Protein AF-A0A942S441-F1 (afdb_monomer)

Foldseek 3Di:
DVVQPLQVVLVVCVVVLVLVSSLVSLVVSLVVQPALASNLVSLLSNLVSCVSVVVPLSNLVSLVVLLPPPSHQLLSNLVSLVVLLVLCVDPSNVVCLCVNCVDPPNVVLDDPPDNLSSSLSSLVSSVVSPLALVSLLSNLQSLLVVLLCCVVPNDDDPVSNVVSVVSNVVSVVSNVVNLVVQCVDPVNVVCNLVSLLSVLLSLLSCVSVVNHPPVRSLVSLVVSLVSLCVVDQQRSQSSLLSSLLSLLVDPVHALVVNCVSCVCCQPPPSNVVHPNLVVLLVCLVPPVVCLVSQLSSCVRHVSSVVSSVVSPHDPVSNDD

Mean predicted aligned error: 4.26 Å

Nearest PDB structures (foldseek):
  2pl2-assembly1_B  TM=5.104E-01  e=9.887E-02  Thermus thermophilus HB27
  3sf4-assembly3_C  TM=3.801E-01  e=2.109E-02  Homo sapiens
  2yhc-assembly1_A  TM=3.063E-01  e=3.214E-01  Escherichia coli BL21(DE3)
  7w3i-assembly1_X  TM=3.422E-01  e=1.230E+00  Homo sapiens
  6xns-assembly2_D  TM=2.200E-01  e=8.882E-01  synthetic construct

pLDDT: mean 93.77, std 5.56, range [50.31, 98.5]

Structure (mmCIF, N/CA/C/O backbone):
data_AF-A0A942S441-F1
#
_entry.id   AF-A0A942S441-F1
#
loop_
_atom_site.group_PDB
_atom_site.id
_atom_site.type_symbol
_atom_site.label_atom_id
_atom_site.label_alt_id
_atom_site.label_comp_id
_atom_site.label_asym_id
_atom_site.label_entity_id
_atom_site.label_seq_id
_atom_site.pdbx_PDB_ins_code
_atom_site.Cartn_x
_atom_site.Cartn_y
_atom_site.Cartn_z
_atom_site.occupancy
_atom_site.B_iso_or_equiv
_atom_site.auth_seq_id
_atom_site.auth_comp_id
_atom_site.auth_asym_id
_atom_site.auth_atom_id
_atom_site.pdbx_PDB_model_num
ATOM 1 N N . MET A 1 1 ? 7.320 -13.818 -24.746 1.00 55.66 1 MET A N 1
ATOM 2 C CA . MET A 1 1 ? 8.694 -13.558 -24.256 1.00 55.66 1 MET A CA 1
ATOM 3 C C . MET A 1 1 ? 9.612 -14.789 -24.283 1.00 55.66 1 MET A C 1
ATOM 5 O O . MET A 1 1 ? 10.809 -14.591 -24.154 1.00 55.66 1 MET A O 1
ATOM 9 N N . ASN A 1 2 ? 9.119 -16.015 -24.535 1.00 50.31 2 ASN A N 1
ATOM 10 C CA . ASN A 1 2 ? 9.911 -17.266 -24.503 1.00 50.31 2 ASN A CA 1
ATOM 11 C C . ASN A 1 2 ? 11.062 -17.393 -25.531 1.00 50.31 2 ASN A C 1
ATOM 13 O O . ASN A 1 2 ? 11.703 -18.434 -25.572 1.00 50.31 2 ASN A O 1
ATOM 17 N N . GLU A 1 3 ? 11.338 -16.371 -26.346 1.00 70.25 3 GLU A N 1
ATOM 18 C CA . GLU A 1 3 ? 12.437 -16.380 -27.329 1.00 70.25 3 GLU A CA 1
ATOM 19 C C . GLU A 1 3 ? 13.610 -15.457 -26.955 1.00 70.25 3 GLU A C 1
ATOM 21 O O . GLU A 1 3 ? 14.612 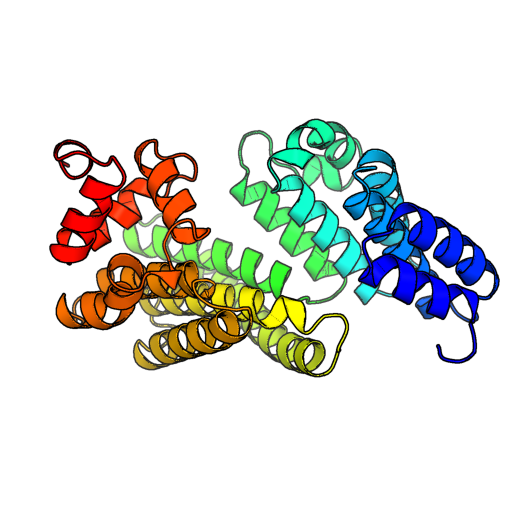-15.445 -27.660 1.00 70.25 3 GLU A O 1
ATOM 26 N N . ASN A 1 4 ? 13.517 -14.683 -25.866 1.00 87.06 4 ASN A N 1
ATOM 27 C CA . ASN A 1 4 ? 14.617 -13.833 -25.401 1.00 87.06 4 ASN A CA 1
ATOM 28 C C . ASN A 1 4 ? 15.340 -14.519 -24.230 1.00 87.06 4 ASN A C 1
ATOM 30 O O . ASN A 1 4 ? 14.898 -14.438 -23.081 1.00 87.06 4 ASN A O 1
ATOM 34 N N . THR A 1 5 ? 16.437 -15.218 -24.531 1.00 92.62 5 THR A N 1
ATOM 35 C CA . THR A 1 5 ? 17.227 -15.967 -23.537 1.00 92.62 5 THR A CA 1
ATOM 36 C C . THR A 1 5 ? 17.774 -15.057 -22.437 1.00 92.62 5 THR A C 1
ATOM 38 O O . THR A 1 5 ? 17.698 -15.416 -21.264 1.00 92.62 5 THR A O 1
ATOM 41 N N . ALA A 1 6 ? 18.241 -13.852 -22.783 1.00 95.75 6 ALA A N 1
ATOM 42 C CA . ALA A 1 6 ? 18.745 -12.888 -21.806 1.00 95.75 6 ALA A CA 1
ATOM 43 C C . ALA A 1 6 ? 17.648 -12.446 -20.823 1.00 95.75 6 ALA A C 1
ATOM 45 O O . ALA A 1 6 ? 17.898 -12.342 -19.624 1.00 95.75 6 ALA A O 1
ATOM 46 N N . TYR A 1 7 ? 16.411 -12.264 -21.294 1.00 94.88 7 TYR A N 1
ATOM 47 C CA . TYR A 1 7 ? 15.276 -11.950 -20.426 1.00 94.88 7 TYR A CA 1
ATOM 48 C C . TYR A 1 7 ? 14.972 -13.093 -19.450 1.00 94.88 7 TYR A C 1
ATOM 50 O O . TYR A 1 7 ? 14.742 -12.850 -18.267 1.00 94.88 7 TYR A O 1
ATOM 58 N N . ALA A 1 8 ? 14.993 -14.343 -19.921 1.00 93.38 8 ALA A N 1
ATOM 59 C CA . ALA A 1 8 ? 14.763 -15.505 -19.064 1.00 93.38 8 ALA A CA 1
ATOM 60 C C . ALA A 1 8 ? 15.852 -15.650 -17.983 1.00 93.38 8 ALA A C 1
ATOM 62 O O . ALA A 1 8 ? 15.539 -15.881 -16.814 1.00 93.38 8 ALA A O 1
ATOM 63 N N . GLU A 1 9 ? 17.123 -15.451 -18.350 1.00 96.06 9 GLU A N 1
ATOM 64 C CA . GLU A 1 9 ? 18.236 -15.398 -17.394 1.00 96.06 9 GLU A CA 1
ATOM 65 C C . GLU A 1 9 ? 18.060 -14.254 -16.387 1.00 96.06 9 GLU A C 1
ATOM 67 O O . GLU A 1 9 ? 18.254 -14.452 -15.186 1.00 96.06 9 GLU A O 1
ATOM 72 N N . ALA A 1 10 ? 17.634 -13.075 -16.850 1.00 96.62 10 ALA A N 1
ATOM 73 C CA . ALA A 1 10 ? 17.375 -11.926 -15.991 1.00 96.62 10 ALA A CA 1
ATOM 74 C C . ALA A 1 10 ? 16.284 -12.212 -14.947 1.00 96.62 10 ALA A C 1
ATOM 76 O O . ALA A 1 10 ? 16.492 -11.922 -13.770 1.00 96.62 10 ALA A O 1
ATOM 77 N N . GLU A 1 11 ? 15.160 -12.828 -15.337 1.00 94.56 11 GLU A N 1
ATOM 78 C CA . GLU A 1 11 ? 14.100 -13.225 -14.396 1.00 94.56 11 GLU A CA 1
ATOM 79 C C . GLU A 1 11 ? 14.615 -14.241 -13.359 1.00 94.56 11 GLU A C 1
ATOM 81 O O . GLU A 1 11 ? 14.273 -14.138 -12.180 1.00 94.56 11 GLU A O 1
ATOM 86 N N . SER A 1 12 ? 15.489 -15.174 -13.757 1.00 94.81 12 SER A N 1
ATOM 87 C CA . SER A 1 12 ? 16.123 -16.130 -12.835 1.00 94.81 12 SER A CA 1
ATOM 88 C C . SER A 1 12 ? 17.050 -15.436 -11.824 1.00 94.81 12 SER A C 1
ATOM 90 O O . SER A 1 12 ? 16.980 -15.693 -10.615 1.00 94.81 12 SER A O 1
ATOM 92 N N . PHE A 1 13 ? 17.895 -14.505 -12.281 1.00 97.31 13 PHE A N 1
ATOM 93 C CA . PHE A 1 13 ? 18.729 -13.700 -11.383 1.00 97.31 13 PHE A CA 1
ATOM 94 C C . PHE A 1 13 ? 17.884 -12.824 -10.457 1.00 97.31 13 PHE A C 1
ATOM 96 O O . PHE A 1 13 ? 18.166 -12.727 -9.263 1.00 97.31 13 PHE A O 1
ATOM 103 N N . PHE A 1 14 ? 16.808 -12.232 -10.973 1.00 95.31 14 PHE A N 1
ATOM 104 C CA . PHE A 1 14 ? 15.907 -11.404 -10.181 1.00 95.31 14 PHE A CA 1
ATOM 105 C C . PHE A 1 14 ? 15.216 -12.223 -9.082 1.00 95.31 14 PHE A C 1
ATOM 107 O O . PHE A 1 14 ? 15.202 -11.810 -7.923 1.00 95.31 14 PHE A O 1
ATOM 114 N N . ALA A 1 15 ? 14.696 -13.407 -9.419 1.00 92.62 15 ALA A N 1
ATOM 115 C CA . ALA A 1 15 ? 14.030 -14.303 -8.474 1.00 92.62 15 ALA A CA 1
ATOM 116 C C . ALA A 1 15 ? 14.966 -14.821 -7.367 1.00 92.62 15 ALA A C 1
ATOM 118 O O . ALA A 1 15 ? 14.524 -15.043 -6.242 1.00 92.62 15 ALA A O 1
ATOM 119 N N . SER A 1 16 ? 16.260 -14.973 -7.663 1.00 95.31 16 SER A N 1
ATOM 120 C CA . SER A 1 16 ? 17.293 -15.390 -6.702 1.00 95.31 16 SER A CA 1
ATOM 121 C C . SER A 1 16 ? 17.931 -14.230 -5.920 1.00 95.31 16 SER A C 1
ATOM 123 O O . SER A 1 16 ? 18.880 -14.444 -5.166 1.00 95.31 16 SER A O 1
ATOM 125 N N . GLY A 1 17 ? 17.426 -13.001 -6.080 1.00 95.50 17 GLY A N 1
ATOM 126 C CA . GLY A 1 17 ? 17.917 -11.815 -5.372 1.00 95.50 17 GLY A CA 1
ATOM 127 C C . GLY A 1 17 ? 19.225 -11.235 -5.923 1.00 95.50 17 GLY A C 1
ATOM 128 O O . GLY A 1 17 ? 19.793 -10.315 -5.337 1.00 95.50 17 GLY A O 1
ATOM 129 N N . GLN A 1 18 ? 19.709 -11.731 -7.062 1.00 97.88 18 GLN A N 1
ATOM 130 C CA . GLN A 1 18 ? 20.939 -11.286 -7.721 1.00 97.88 18 GLN A CA 1
ATOM 131 C C . GLN A 1 18 ? 20.648 -10.078 -8.626 1.00 97.88 18 GLN A C 1
ATOM 133 O O . GLN A 1 18 ? 20.881 -10.091 -9.835 1.00 97.88 18 GLN A O 1
ATOM 138 N N . TYR A 1 19 ? 20.111 -9.003 -8.037 1.00 97.62 19 TYR A N 1
ATOM 139 C CA . TYR A 1 19 ? 19.530 -7.872 -8.774 1.00 97.62 19 TYR A CA 1
ATOM 140 C C . TYR A 1 19 ? 20.520 -7.145 -9.696 1.00 97.62 19 TYR A C 1
ATOM 142 O O . TYR A 1 19 ? 20.140 -6.699 -10.776 1.00 97.62 19 TYR A O 1
ATOM 150 N N . GLY A 1 20 ? 21.800 -7.062 -9.318 1.00 96.94 20 GLY A N 1
ATOM 151 C CA . GLY A 1 20 ? 22.837 -6.479 -10.177 1.00 96.94 20 GLY A CA 1
ATOM 152 C C . GLY A 1 20 ? 23.056 -7.275 -11.469 1.00 96.94 20 GLY A C 1
ATOM 153 O O . GLY A 1 20 ? 23.150 -6.690 -12.545 1.00 96.94 20 GLY A O 1
ATOM 154 N N . GLN A 1 21 ? 23.067 -8.609 -11.384 1.00 97.94 21 GLN A N 1
ATOM 155 C CA . GLN A 1 21 ? 23.185 -9.483 -12.556 1.00 97.94 21 GLN A CA 1
ATOM 156 C C . GLN A 1 21 ? 21.901 -9.484 -13.387 1.00 97.94 21 GLN A C 1
ATOM 158 O O . GLN A 1 21 ? 21.970 -9.406 -14.612 1.00 97.94 21 GLN A O 1
ATOM 163 N N . ALA A 1 22 ? 20.736 -9.467 -12.731 1.00 98.06 22 ALA A N 1
ATOM 164 C CA . ALA A 1 22 ? 19.453 -9.305 -13.407 1.00 98.06 22 ALA A CA 1
ATOM 165 C C . ALA A 1 22 ? 19.425 -8.020 -14.249 1.00 98.06 22 ALA A C 1
ATOM 167 O O . ALA A 1 22 ? 19.078 -8.062 -15.425 1.00 98.06 22 ALA A O 1
ATOM 168 N N . LYS A 1 23 ? 19.878 -6.889 -13.686 1.00 98.06 23 LYS A N 1
ATOM 169 C CA . LYS A 1 23 ? 19.979 -5.599 -14.389 1.00 98.06 23 LYS A CA 1
ATOM 170 C C . LYS A 1 23 ? 20.821 -5.700 -15.665 1.00 98.06 23 LYS A C 1
ATOM 172 O O . LYS A 1 23 ? 20.389 -5.210 -16.705 1.00 98.06 23 LYS A O 1
ATOM 177 N N . ILE A 1 24 ? 21.994 -6.336 -15.590 1.00 97.81 24 ILE A N 1
ATOM 178 C CA . ILE A 1 24 ? 22.880 -6.552 -16.749 1.00 97.81 24 ILE A CA 1
ATOM 179 C C . ILE A 1 24 ? 22.151 -7.362 -17.826 1.00 97.81 24 ILE A C 1
ATOM 181 O O . ILE A 1 24 ? 22.115 -6.956 -18.984 1.00 97.81 24 ILE A O 1
ATOM 185 N N . LYS A 1 25 ? 21.489 -8.454 -17.438 1.00 98.12 25 LYS A N 1
ATOM 186 C CA . LYS A 1 25 ? 20.763 -9.313 -18.377 1.00 98.12 25 LYS A CA 1
ATOM 187 C C . LYS A 1 25 ? 19.520 -8.667 -18.978 1.00 98.12 25 LYS A C 1
ATOM 189 O O . LYS A 1 25 ? 19.249 -8.871 -20.156 1.00 98.12 25 LYS A O 1
ATOM 194 N N . TYR A 1 26 ? 18.807 -7.818 -18.240 1.00 98.00 26 TYR A N 1
ATOM 195 C CA . TYR A 1 26 ? 17.735 -7.019 -18.834 1.00 98.00 26 TYR A CA 1
ATOM 196 C C . TYR A 1 26 ? 18.266 -5.973 -19.825 1.00 98.00 26 TYR A C 1
ATOM 198 O O . TYR A 1 26 ? 17.598 -5.712 -20.820 1.00 98.00 26 TYR A O 1
ATOM 206 N N . LEU A 1 27 ? 19.448 -5.386 -19.596 1.00 97.56 27 LEU A N 1
ATOM 207 C CA . LEU A 1 27 ? 20.077 -4.479 -20.567 1.00 97.56 27 LEU A CA 1
ATOM 208 C C . LEU A 1 27 ? 20.454 -5.211 -21.863 1.00 97.56 27 LEU A C 1
ATOM 210 O O . LEU A 1 27 ? 20.227 -4.666 -22.938 1.00 97.56 27 LEU A O 1
ATOM 214 N N . GLU A 1 28 ? 20.968 -6.442 -21.770 1.00 97.38 28 GLU A N 1
ATOM 215 C CA . GLU A 1 28 ? 21.178 -7.315 -22.938 1.00 97.38 28 GLU A CA 1
ATOM 216 C C . GLU A 1 28 ? 19.843 -7.607 -23.642 1.00 97.38 28 GLU A C 1
ATOM 218 O O . GLU A 1 28 ? 19.710 -7.384 -24.842 1.00 97.38 28 GLU A O 1
ATOM 223 N N . ALA A 1 29 ? 18.821 -8.014 -22.882 1.00 97.12 29 ALA A N 1
ATOM 224 C CA . ALA A 1 29 ? 17.499 -8.333 -23.412 1.00 97.12 29 ALA A CA 1
ATOM 225 C C . ALA A 1 29 ? 16.818 -7.150 -24.117 1.00 97.12 29 ALA A C 1
ATOM 227 O O . ALA A 1 29 ? 16.025 -7.369 -25.033 1.00 97.12 29 ALA A O 1
ATOM 228 N N . LEU A 1 30 ? 17.103 -5.914 -23.690 1.00 96.31 30 LEU A N 1
ATOM 229 C CA . LEU A 1 30 ? 16.536 -4.693 -24.263 1.00 96.31 30 LEU A CA 1
ATOM 230 C C . LEU A 1 30 ? 16.934 -4.506 -25.733 1.00 96.31 30 LEU A C 1
ATOM 232 O O . LEU A 1 30 ? 16.143 -3.969 -26.503 1.00 96.31 30 LEU A O 1
ATOM 236 N N . LEU A 1 31 ? 18.122 -4.976 -26.128 1.00 95.12 31 LEU A N 1
ATOM 237 C CA . LEU A 1 31 ? 18.608 -4.894 -27.511 1.00 95.12 31 LEU A CA 1
ATOM 238 C C . LEU A 1 31 ? 17.758 -5.728 -28.480 1.00 95.12 31 LEU A C 1
ATOM 240 O O . LEU A 1 31 ? 17.659 -5.389 -29.656 1.00 95.12 31 LEU A O 1
ATOM 244 N N . ASP A 1 32 ? 17.107 -6.769 -27.963 1.00 94.00 32 ASP A N 1
ATOM 245 C CA . ASP A 1 32 ? 16.248 -7.685 -28.716 1.00 94.00 32 ASP A CA 1
ATOM 246 C C . ASP A 1 32 ? 14.749 -7.380 -28.526 1.00 94.00 32 ASP A C 1
ATOM 248 O O . ASP A 1 32 ? 13.889 -8.219 -28.825 1.00 94.00 32 ASP A O 1
ATOM 252 N N . ALA A 1 33 ? 14.403 -6.205 -27.984 1.00 93.12 33 ALA A N 1
ATOM 253 C CA . ALA A 1 33 ? 13.014 -5.786 -27.844 1.00 93.12 33 ALA A CA 1
ATOM 254 C C . ALA A 1 33 ? 12.368 -5.603 -29.228 1.00 93.12 33 ALA A C 1
ATOM 256 O O . ALA A 1 33 ? 12.867 -4.872 -30.081 1.00 93.12 33 ALA A O 1
ATOM 257 N N . ARG A 1 34 ? 11.237 -6.276 -29.458 1.00 90.88 34 ARG A N 1
ATOM 258 C CA . ARG A 1 34 ? 10.578 -6.335 -30.774 1.00 90.88 34 ARG A CA 1
ATOM 259 C C . ARG A 1 34 ? 9.536 -5.249 -30.984 1.00 90.88 34 ARG A C 1
ATOM 261 O O . ARG A 1 34 ? 9.162 -4.965 -32.119 1.00 90.88 34 ARG A O 1
ATOM 268 N N . ASP A 1 35 ? 9.044 -4.676 -29.895 1.00 89.88 35 ASP A N 1
ATOM 269 C CA . ASP A 1 35 ? 8.009 -3.657 -29.918 1.00 89.88 35 ASP A CA 1
ATOM 270 C C . ASP A 1 35 ? 8.121 -2.718 -28.699 1.00 89.88 35 ASP A C 1
ATOM 272 O O . ASP A 1 35 ? 8.750 -3.072 -27.694 1.00 89.88 35 ASP A O 1
ATOM 276 N N . PRO A 1 36 ? 7.491 -1.527 -28.754 1.00 88.88 36 PRO A N 1
ATOM 277 C CA . PRO A 1 36 ? 7.555 -0.552 -27.665 1.00 88.88 36 PRO A CA 1
ATOM 278 C C . PRO A 1 36 ? 6.976 -1.042 -26.330 1.00 88.88 36 PRO A C 1
ATOM 280 O O . PRO A 1 36 ? 7.345 -0.520 -25.274 1.00 88.88 36 PRO A O 1
ATOM 283 N N . ILE A 1 37 ? 6.057 -2.017 -26.337 1.00 90.50 37 ILE A N 1
ATOM 284 C CA . ILE A 1 37 ? 5.490 -2.587 -25.108 1.00 90.50 37 ILE A CA 1
ATOM 285 C C . ILE A 1 37 ? 6.549 -3.446 -24.425 1.00 90.50 37 ILE A C 1
ATOM 287 O O . ILE A 1 37 ? 6.818 -3.241 -23.240 1.00 90.50 37 ILE A O 1
ATOM 291 N N . GLN A 1 38 ? 7.179 -4.355 -25.171 1.00 91.25 38 GLN A N 1
ATOM 292 C CA . GLN A 1 38 ? 8.267 -5.188 -24.670 1.00 91.25 38 GLN A CA 1
ATOM 293 C C . GLN A 1 38 ? 9.443 -4.329 -24.193 1.00 91.25 38 GLN A C 1
ATOM 295 O O . GLN A 1 38 ? 9.943 -4.544 -23.091 1.00 91.25 38 GLN A O 1
ATOM 300 N N . GLU A 1 39 ? 9.839 -3.324 -24.976 1.00 93.56 39 GLU A N 1
ATOM 301 C CA . GLU A 1 39 ? 10.890 -2.370 -24.607 1.00 93.56 39 GLU A CA 1
ATOM 302 C C . GLU A 1 39 ? 10.571 -1.699 -23.261 1.00 93.56 39 GLU A C 1
ATOM 304 O O . GLU A 1 39 ? 11.369 -1.765 -22.328 1.00 93.56 39 GLU A O 1
ATOM 309 N N . SER A 1 40 ? 9.356 -1.157 -23.108 1.00 93.69 40 SER A N 1
ATOM 310 C CA . SER A 1 40 ? 8.914 -0.512 -21.862 1.00 93.69 40 SER A CA 1
ATOM 311 C C . SER A 1 40 ? 8.936 -1.470 -20.666 1.00 93.69 40 SER A C 1
ATOM 313 O O . SER A 1 40 ? 9.309 -1.090 -19.558 1.00 93.69 40 SER A O 1
ATOM 315 N N . GLN A 1 41 ? 8.497 -2.716 -20.858 1.00 93.25 41 GLN A N 1
ATOM 316 C CA . GLN A 1 41 ? 8.489 -3.729 -19.801 1.00 93.25 41 GLN A CA 1
ATOM 317 C C . GLN A 1 41 ? 9.910 -4.089 -19.352 1.00 93.25 41 GLN A C 1
ATOM 319 O O . GLN A 1 41 ? 10.155 -4.216 -18.151 1.00 93.25 41 GLN A O 1
ATOM 324 N N . ILE A 1 42 ? 10.850 -4.213 -20.294 1.00 95.94 42 ILE A N 1
ATOM 325 C CA . ILE A 1 42 ? 12.261 -4.468 -19.988 1.00 95.94 42 ILE A CA 1
ATOM 326 C C . ILE A 1 42 ? 12.882 -3.248 -19.293 1.00 95.94 42 ILE A C 1
ATOM 328 O O . ILE A 1 42 ? 13.513 -3.411 -18.251 1.00 95.94 42 ILE A O 1
ATOM 332 N N . GLU A 1 43 ? 12.639 -2.025 -19.779 1.00 97.44 43 GLU A N 1
ATOM 333 C CA . GLU A 1 43 ? 13.080 -0.783 -19.122 1.00 97.44 43 GLU A CA 1
ATOM 334 C C . GLU A 1 43 ? 12.611 -0.715 -17.659 1.00 97.44 43 GLU A C 1
ATOM 336 O O . GLU A 1 43 ? 13.398 -0.405 -16.759 1.00 97.44 43 GLU A O 1
ATOM 341 N N . PHE A 1 44 ? 11.349 -1.070 -17.396 1.00 97.06 44 PHE A N 1
ATOM 342 C CA . PHE A 1 44 ? 10.810 -1.139 -16.037 1.00 97.06 44 PHE A CA 1
ATOM 343 C C . PHE A 1 44 ? 11.520 -2.186 -15.174 1.00 97.06 44 PHE A C 1
ATOM 345 O O . PHE A 1 44 ? 11.844 -1.910 -14.021 1.00 97.06 44 PHE A O 1
ATOM 352 N N . LYS A 1 45 ? 11.817 -3.370 -15.718 1.00 96.88 45 LYS A N 1
ATOM 353 C CA . LYS A 1 45 ? 12.567 -4.417 -15.004 1.00 96.88 45 LYS A CA 1
ATOM 354 C C . LYS A 1 45 ? 14.014 -4.011 -14.700 1.00 96.88 45 LYS A C 1
ATOM 356 O O . LYS A 1 45 ? 14.535 -4.382 -13.645 1.00 96.88 45 LYS A O 1
ATOM 361 N N . ILE A 1 46 ? 14.640 -3.194 -15.552 1.00 98.31 46 ILE A N 1
ATOM 362 C CA . ILE A 1 46 ? 15.951 -2.585 -15.275 1.00 98.31 46 ILE A CA 1
ATOM 363 C C . ILE A 1 46 ? 15.839 -1.603 -14.100 1.00 98.31 46 ILE A C 1
ATOM 365 O O . ILE A 1 46 ? 16.641 -1.680 -13.168 1.00 98.31 46 ILE A O 1
ATOM 369 N N . ALA A 1 47 ? 14.835 -0.718 -14.113 1.00 98.12 47 ALA A N 1
ATOM 370 C CA . ALA A 1 47 ? 14.595 0.238 -13.027 1.00 98.12 47 ALA A CA 1
ATOM 371 C C . ALA A 1 47 ? 14.324 -0.469 -11.688 1.00 98.12 47 ALA A C 1
ATOM 373 O O . ALA A 1 47 ? 14.927 -0.133 -10.670 1.00 98.12 47 ALA A O 1
ATOM 374 N N . LEU A 1 48 ? 13.493 -1.513 -11.710 1.00 96.69 48 LEU A N 1
ATOM 375 C CA . LEU A 1 48 ? 13.181 -2.324 -10.537 1.00 96.69 48 LEU A CA 1
ATOM 376 C C . LEU A 1 48 ? 14.407 -3.083 -10.014 1.00 96.69 48 LEU A C 1
ATOM 378 O O . LEU A 1 48 ? 14.612 -3.161 -8.806 1.00 96.69 48 LEU A O 1
ATOM 382 N N . SER A 1 49 ? 15.248 -3.623 -10.899 1.00 97.88 49 SER A N 1
ATOM 383 C CA . SER A 1 49 ? 16.516 -4.250 -10.498 1.00 97.88 49 SER A CA 1
ATOM 384 C C . SER A 1 49 ? 17.458 -3.246 -9.825 1.00 97.88 49 SER A C 1
ATOM 386 O O . SER A 1 49 ? 18.074 -3.572 -8.810 1.00 97.88 49 SER A O 1
ATOM 388 N N . ALA A 1 50 ? 17.533 -2.011 -10.336 1.00 97.62 50 ALA A N 1
ATOM 389 C CA . ALA A 1 50 ? 18.308 -0.943 -9.706 1.00 97.62 50 ALA A CA 1
ATOM 390 C C . ALA A 1 50 ? 17.774 -0.626 -8.298 1.00 97.62 50 ALA A C 1
ATOM 392 O O . ALA A 1 50 ? 18.541 -0.673 -7.336 1.00 97.62 50 ALA A O 1
ATOM 393 N N . GLU A 1 51 ? 16.457 -0.445 -8.152 1.00 95.81 51 GLU A N 1
ATOM 394 C CA . GLU A 1 51 ? 15.798 -0.203 -6.860 1.00 95.81 51 GLU A CA 1
ATOM 395 C C . GLU A 1 51 ? 16.115 -1.315 -5.853 1.00 95.81 51 GLU A C 1
ATOM 397 O O . GLU A 1 51 ? 16.585 -1.045 -4.749 1.00 95.81 51 GLU A O 1
ATOM 402 N N . LYS A 1 52 ? 15.927 -2.583 -6.243 1.00 94.25 52 LYS A N 1
ATOM 403 C CA . LYS A 1 52 ? 16.150 -3.734 -5.356 1.00 94.25 52 LYS A CA 1
ATOM 404 C C . LYS A 1 52 ? 17.619 -3.971 -5.011 1.00 94.25 52 LYS A C 1
ATOM 406 O O . LYS A 1 52 ? 17.903 -4.530 -3.955 1.00 94.25 52 LYS A O 1
ATOM 411 N N . SER A 1 53 ? 18.548 -3.506 -5.844 1.00 94.75 53 SER A N 1
ATOM 412 C CA . SER A 1 53 ? 19.980 -3.483 -5.518 1.00 94.75 53 SER A CA 1
ATOM 413 C C . SER A 1 53 ? 20.397 -2.321 -4.601 1.00 94.75 53 SER A C 1
ATOM 415 O O . SER A 1 53 ? 21.551 -2.264 -4.183 1.00 94.75 53 SER A O 1
ATOM 417 N N . GLY A 1 54 ? 19.479 -1.403 -4.273 1.00 92.12 54 GLY A N 1
ATOM 418 C CA . GLY A 1 54 ? 19.748 -0.203 -3.475 1.00 92.12 54 GLY A CA 1
ATOM 419 C C . GLY A 1 54 ? 20.301 0.981 -4.277 1.00 92.12 54 GLY A C 1
ATOM 420 O O . GLY A 1 54 ? 20.585 2.033 -3.698 1.00 92.12 54 GLY A O 1
ATOM 421 N N . ASP A 1 55 ? 20.414 0.848 -5.601 1.00 95.25 55 ASP A N 1
ATOM 422 C CA . ASP A 1 55 ? 20.784 1.916 -6.535 1.00 95.25 55 ASP A CA 1
ATOM 423 C C . ASP A 1 55 ? 19.566 2.804 -6.849 1.00 95.25 55 ASP A C 1
ATOM 425 O O . ASP A 1 55 ? 19.040 2.863 -7.964 1.00 95.25 55 ASP A O 1
ATOM 429 N N . TYR A 1 56 ? 19.069 3.476 -5.808 1.00 95.19 56 TYR A N 1
ATOM 430 C CA . TYR A 1 56 ? 17.911 4.362 -5.905 1.00 95.19 56 TYR A CA 1
ATOM 431 C C . TYR A 1 56 ? 18.095 5.525 -6.896 1.00 95.19 56 TYR A C 1
ATOM 433 O O . TYR A 1 56 ? 17.122 5.840 -7.582 1.00 95.19 56 TYR A O 1
ATOM 441 N N . PRO A 1 57 ? 19.275 6.173 -7.028 1.00 96.00 57 PRO A N 1
ATOM 442 C CA . PRO A 1 57 ? 19.461 7.226 -8.027 1.00 96.00 57 PRO A CA 1
ATOM 443 C C . PRO A 1 57 ? 19.218 6.763 -9.470 1.00 96.00 57 PRO A C 1
ATOM 445 O O . PRO A 1 57 ? 18.507 7.445 -10.216 1.00 96.00 57 PRO A O 1
ATOM 448 N N . ASP A 1 58 ? 19.747 5.598 -9.861 1.00 96.88 58 ASP A N 1
ATOM 449 C CA . ASP A 1 58 ? 19.492 5.038 -11.193 1.00 96.88 58 ASP A CA 1
ATOM 450 C C . ASP A 1 58 ? 18.029 4.604 -11.342 1.00 96.88 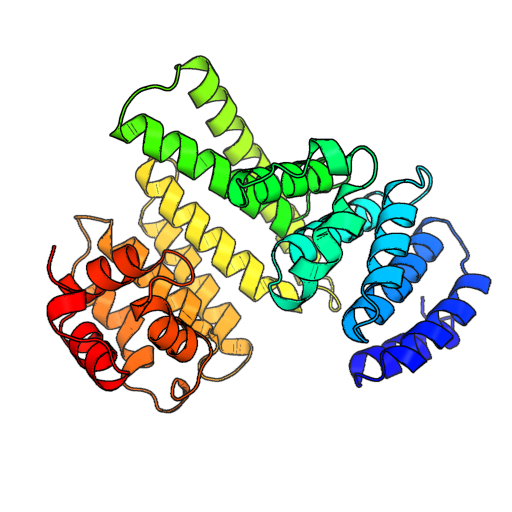58 ASP A C 1
ATOM 452 O O . ASP A 1 58 ? 17.395 4.914 -12.352 1.00 96.88 58 ASP A O 1
ATOM 456 N N . ALA A 1 59 ? 17.449 3.970 -10.315 1.00 97.50 59 ALA A N 1
ATOM 457 C CA . ALA A 1 59 ? 16.040 3.579 -10.325 1.00 97.50 59 ALA A CA 1
ATOM 458 C C . ALA A 1 59 ? 15.105 4.777 -10.561 1.00 97.50 59 ALA A C 1
ATOM 460 O O . ALA A 1 59 ? 14.258 4.734 -11.454 1.00 97.50 59 ALA A O 1
ATOM 461 N N . ILE A 1 60 ? 15.294 5.874 -9.815 1.00 96.81 60 ILE A N 1
ATOM 462 C CA . ILE A 1 60 ? 14.488 7.099 -9.945 1.00 96.81 60 ILE A CA 1
ATOM 463 C C . ILE A 1 60 ? 14.611 7.669 -11.354 1.00 96.81 60 ILE A C 1
ATOM 465 O O . ILE A 1 60 ? 13.598 7.977 -11.983 1.00 96.81 60 ILE A O 1
ATOM 469 N N . THR A 1 61 ? 15.841 7.774 -11.861 1.00 96.69 61 THR A N 1
ATOM 470 C CA . THR A 1 61 ? 16.108 8.295 -13.206 1.00 96.69 61 THR A CA 1
ATOM 471 C C . THR A 1 61 ? 15.369 7.469 -14.257 1.00 96.69 61 THR A C 1
ATOM 473 O O . THR A 1 61 ? 14.646 8.020 -15.087 1.00 96.69 61 THR A O 1
ATOM 476 N N . ARG A 1 62 ? 15.460 6.138 -14.180 1.00 97.50 62 ARG A N 1
ATOM 477 C CA . ARG A 1 62 ? 14.803 5.234 -15.132 1.00 97.50 62 ARG A CA 1
ATOM 478 C C . ARG A 1 62 ? 13.285 5.267 -15.035 1.00 97.50 62 ARG A C 1
ATOM 480 O O . ARG A 1 62 ? 12.624 5.340 -16.069 1.00 97.50 62 ARG A O 1
ATOM 487 N N . TYR A 1 63 ? 12.714 5.274 -13.831 1.00 97.81 63 TYR A N 1
ATOM 488 C CA . TYR A 1 63 ? 11.266 5.409 -13.676 1.00 97.81 63 TYR A CA 1
ATOM 489 C C . TYR A 1 63 ? 10.764 6.722 -14.285 1.00 97.81 63 TYR A C 1
ATOM 491 O O . TYR A 1 63 ? 9.791 6.703 -15.040 1.00 97.81 63 TYR A O 1
ATOM 499 N N . LYS A 1 64 ? 11.457 7.844 -14.044 1.00 96.88 64 LYS A N 1
ATOM 500 C CA . LYS A 1 64 ? 11.122 9.136 -14.663 1.00 96.88 64 LYS A CA 1
ATOM 501 C C . LYS A 1 64 ? 11.213 9.096 -16.188 1.00 96.88 64 LYS A C 1
ATOM 503 O O . LYS A 1 64 ? 10.304 9.598 -16.848 1.00 96.88 64 LYS A O 1
ATOM 508 N N . MET A 1 65 ? 12.246 8.460 -16.748 1.00 95.62 65 MET A N 1
ATOM 509 C CA . MET A 1 65 ? 12.387 8.280 -18.199 1.00 95.62 65 MET A CA 1
ATOM 510 C C . MET A 1 65 ? 11.209 7.503 -18.796 1.00 95.62 65 MET A C 1
ATOM 512 O O . MET A 1 65 ? 10.609 7.962 -19.767 1.00 95.62 65 MET A O 1
ATOM 516 N N . ILE A 1 66 ? 10.822 6.378 -18.184 1.00 97.06 66 ILE A N 1
ATOM 517 C CA . ILE A 1 66 ? 9.675 5.574 -18.634 1.00 97.06 66 ILE A CA 1
ATOM 518 C C . ILE A 1 66 ? 8.390 6.406 -18.588 1.00 97.06 66 ILE A C 1
ATOM 520 O O . ILE A 1 66 ? 7.609 6.388 -19.535 1.00 97.06 66 ILE A O 1
ATOM 524 N N . ILE A 1 67 ? 8.170 7.158 -17.505 1.00 96.75 67 ILE A N 1
ATOM 525 C CA . ILE A 1 67 ? 6.981 8.005 -17.336 1.00 96.75 67 ILE A CA 1
ATOM 526 C C . ILE A 1 67 ? 6.932 9.115 -18.396 1.00 96.75 67 ILE A C 1
ATOM 528 O O . ILE A 1 67 ? 5.853 9.392 -18.928 1.00 96.75 67 ILE A O 1
ATOM 532 N N . GLY A 1 68 ? 8.070 9.739 -18.712 1.00 94.56 68 GLY A N 1
ATOM 533 C CA . GLY A 1 68 ? 8.171 10.836 -19.680 1.00 94.56 68 GLY A CA 1
ATOM 534 C C . GLY A 1 68 ? 8.073 10.402 -21.147 1.00 94.56 68 GLY A C 1
ATOM 535 O O . GLY A 1 68 ? 7.643 11.184 -21.994 1.00 94.56 68 GLY A O 1
ATOM 536 N N . LYS A 1 69 ? 8.418 9.151 -21.466 1.00 93.44 69 LYS A N 1
ATOM 537 C CA . LYS A 1 69 ? 8.388 8.612 -22.831 1.00 93.44 69 LYS A CA 1
ATOM 538 C C . LYS A 1 69 ? 6.946 8.313 -23.259 1.00 93.44 69 LYS A C 1
ATOM 540 O O . LYS A 1 69 ? 6.328 7.340 -22.835 1.00 93.44 69 LYS A O 1
ATOM 545 N N . ALA A 1 70 ? 6.383 9.168 -24.118 1.00 88.44 70 ALA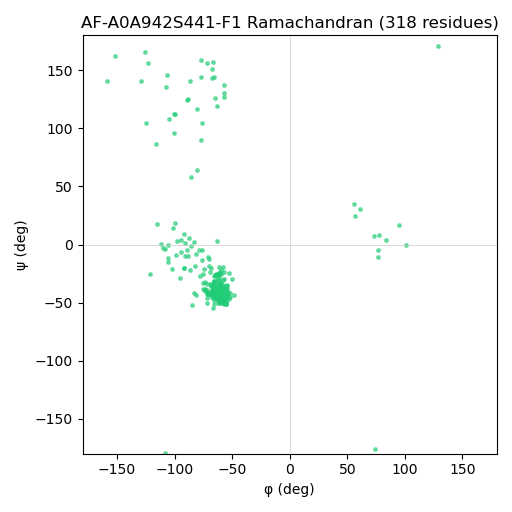 A N 1
ATOM 546 C CA . ALA A 1 70 ? 4.988 9.061 -24.563 1.00 88.44 70 ALA A CA 1
ATOM 547 C C . ALA A 1 70 ? 4.677 7.754 -25.315 1.00 88.44 70 ALA A C 1
ATOM 549 O O . ALA A 1 70 ? 3.540 7.287 -25.275 1.00 88.44 70 ALA A O 1
ATOM 550 N N . THR A 1 71 ? 5.684 7.168 -25.970 1.00 88.88 71 THR A N 1
ATOM 551 C CA . THR A 1 71 ? 5.590 5.877 -26.662 1.00 88.88 71 THR A CA 1
ATOM 552 C C . THR A 1 71 ? 5.610 4.682 -25.711 1.00 88.88 71 THR A C 1
ATOM 554 O O . THR A 1 71 ? 5.268 3.579 -26.136 1.00 88.88 71 THR A O 1
ATOM 557 N N . SER A 1 72 ? 5.969 4.878 -24.437 1.00 92.00 72 SER A N 1
ATOM 558 C CA . SER A 1 72 ? 5.971 3.794 -23.464 1.00 92.00 72 SER A CA 1
ATOM 559 C C . SER A 1 72 ? 4.561 3.308 -23.167 1.00 92.00 72 SER A C 1
ATOM 561 O O . SER A 1 72 ? 3.605 4.088 -23.076 1.00 92.00 72 SER A O 1
ATOM 563 N N . TYR A 1 73 ? 4.431 1.999 -22.961 1.00 93.19 73 TYR A N 1
ATOM 564 C CA . TYR A 1 73 ? 3.147 1.380 -22.661 1.00 93.19 73 TYR A CA 1
ATOM 565 C C . TYR A 1 73 ? 2.512 2.009 -21.411 1.00 93.19 73 TYR A C 1
ATOM 567 O O . TYR A 1 73 ? 3.155 2.147 -20.368 1.00 93.19 73 TYR A O 1
ATOM 575 N N . ARG A 1 74 ? 1.232 2.400 -21.507 1.00 94.69 74 ARG A N 1
ATOM 576 C CA . ARG A 1 74 ? 0.519 3.152 -20.453 1.00 94.69 74 ARG A CA 1
ATOM 577 C C . ARG A 1 74 ? 0.569 2.468 -19.090 1.00 94.69 74 ARG A C 1
ATOM 579 O O . ARG A 1 74 ? 0.728 3.141 -18.077 1.00 94.69 74 ARG A O 1
ATOM 586 N N . PHE A 1 75 ? 0.464 1.142 -19.082 1.00 93.50 75 PHE A N 1
ATOM 587 C CA . PHE A 1 75 ? 0.587 0.344 -17.869 1.00 93.50 75 PHE A CA 1
ATOM 588 C C . PHE A 1 75 ? 1.963 0.516 -17.221 1.00 93.50 75 PHE A C 1
ATOM 590 O O . PHE A 1 75 ? 2.054 0.821 -16.039 1.00 93.50 75 PHE A O 1
ATOM 597 N N . THR A 1 76 ? 3.038 0.397 -18.003 1.00 95.25 76 THR A N 1
ATOM 598 C CA . THR A 1 76 ? 4.411 0.561 -17.518 1.00 95.25 76 THR A CA 1
ATOM 599 C C . THR A 1 76 ? 4.650 1.976 -16.991 1.00 95.25 76 THR A C 1
ATOM 601 O O . THR A 1 76 ? 5.290 2.146 -15.958 1.00 95.25 76 THR A O 1
ATOM 604 N N . ARG A 1 77 ? 4.079 3.004 -17.634 1.00 97.31 77 ARG A N 1
ATOM 605 C CA . ARG A 1 77 ? 4.122 4.388 -17.126 1.00 97.31 77 ARG A CA 1
ATOM 606 C C . ARG A 1 77 ? 3.445 4.507 -15.759 1.00 97.31 77 ARG A C 1
ATOM 608 O O . ARG A 1 77 ? 4.029 5.081 -14.842 1.00 97.31 77 ARG A O 1
ATOM 615 N N . ALA A 1 78 ? 2.257 3.918 -15.601 1.00 97.31 78 ALA A N 1
ATOM 616 C CA . ALA A 1 78 ? 1.553 3.881 -14.320 1.00 97.31 78 ALA A CA 1
ATOM 617 C C . ALA A 1 78 ? 2.340 3.111 -13.248 1.00 97.31 78 ALA A C 1
ATOM 619 O O . ALA A 1 78 ? 2.461 3.587 -12.121 1.00 97.31 78 ALA A O 1
ATOM 620 N N . ALA A 1 79 ? 2.920 1.960 -13.600 1.00 95.88 79 ALA A N 1
ATOM 621 C CA . ALA A 1 79 ? 3.704 1.134 -12.687 1.00 95.88 79 ALA A CA 1
ATOM 622 C C . ALA A 1 79 ? 4.972 1.863 -12.222 1.00 95.88 79 ALA A C 1
ATOM 624 O O . ALA A 1 79 ? 5.260 1.884 -11.029 1.00 95.88 79 ALA A O 1
ATOM 625 N N . SER A 1 80 ? 5.686 2.539 -13.126 1.00 97.56 80 SER A N 1
ATOM 626 C CA . SER A 1 80 ? 6.833 3.390 -12.784 1.00 97.56 80 SER A CA 1
ATOM 627 C C . SER A 1 80 ? 6.442 4.536 -11.846 1.00 97.56 80 SER A C 1
ATOM 629 O O . SER A 1 80 ? 7.127 4.787 -10.856 1.00 97.56 80 SER A O 1
ATOM 631 N N . ALA A 1 81 ? 5.315 5.209 -12.105 1.00 97.44 81 ALA A N 1
ATOM 632 C CA . ALA A 1 81 ? 4.814 6.269 -11.227 1.00 97.44 81 ALA A CA 1
ATOM 633 C C . ALA A 1 81 ? 4.408 5.724 -9.844 1.00 97.44 81 ALA A C 1
ATOM 635 O O . ALA A 1 81 ? 4.689 6.353 -8.822 1.00 97.44 81 ALA A O 1
ATOM 636 N N . GLN A 1 82 ? 3.817 4.525 -9.795 1.00 96.19 82 GLN A N 1
ATOM 637 C CA . GLN A 1 82 ? 3.529 3.815 -8.551 1.00 96.19 82 GLN A CA 1
ATOM 638 C C . GLN A 1 82 ? 4.813 3.484 -7.777 1.00 96.19 82 GLN A C 1
ATOM 640 O O . GLN A 1 82 ? 4.829 3.659 -6.563 1.00 96.19 82 GLN A O 1
ATOM 645 N N . GLN A 1 83 ? 5.893 3.044 -8.433 1.00 96.00 83 GLN A N 1
ATOM 646 C CA . GLN A 1 83 ? 7.156 2.769 -7.733 1.00 96.00 83 GLN A CA 1
ATOM 647 C C . GLN A 1 83 ? 7.770 4.045 -7.151 1.00 96.00 83 GLN A C 1
ATOM 649 O O . GLN A 1 83 ? 8.125 4.060 -5.975 1.00 96.00 83 GLN A O 1
ATOM 654 N N . LEU A 1 84 ? 7.780 5.158 -7.897 1.00 95.81 84 LEU A N 1
ATOM 655 C CA . LEU A 1 84 ? 8.203 6.450 -7.341 1.00 95.81 84 LEU A CA 1
ATOM 656 C C . LEU A 1 84 ? 7.347 6.866 -6.135 1.00 95.81 84 LEU A C 1
ATOM 658 O O . LEU A 1 84 ? 7.885 7.341 -5.138 1.00 95.81 84 LEU A O 1
ATOM 662 N N . MET A 1 85 ? 6.027 6.657 -6.185 1.00 95.00 85 MET A N 1
ATOM 663 C CA . MET A 1 85 ? 5.135 6.908 -5.046 1.00 95.00 85 MET A CA 1
ATOM 664 C C . MET A 1 85 ? 5.519 6.059 -3.827 1.00 95.00 85 MET A C 1
ATOM 666 O O . MET A 1 85 ? 5.562 6.578 -2.713 1.00 95.00 85 MET A O 1
ATOM 670 N N . LEU A 1 86 ? 5.794 4.765 -4.020 1.00 92.25 86 LEU A N 1
ATOM 671 C CA . LEU A 1 86 ? 6.204 3.868 -2.938 1.00 92.25 86 LEU A CA 1
ATOM 672 C C . LEU A 1 86 ? 7.553 4.293 -2.344 1.00 92.25 86 LEU A C 1
ATOM 674 O O . LEU A 1 86 ? 7.669 4.365 -1.122 1.00 92.25 86 LEU A O 1
ATOM 678 N N . MET A 1 87 ? 8.516 4.689 -3.179 1.00 92.62 87 MET A N 1
ATOM 679 C CA . MET A 1 87 ? 9.808 5.219 -2.733 1.00 92.62 87 MET A CA 1
ATOM 680 C C . MET A 1 87 ? 9.661 6.509 -1.913 1.00 92.62 87 MET A C 1
ATOM 682 O O . MET A 1 87 ? 10.267 6.638 -0.853 1.00 92.62 87 MET A O 1
ATOM 686 N N . VAL A 1 88 ? 8.799 7.445 -2.329 1.00 89.69 88 VAL A N 1
ATOM 687 C CA . VAL A 1 88 ? 8.488 8.660 -1.541 1.00 89.69 88 VAL A CA 1
ATOM 688 C C . VAL A 1 88 ? 7.898 8.319 -0.169 1.00 89.69 88 VAL A C 1
ATOM 690 O O . VAL A 1 88 ? 7.969 9.123 0.757 1.00 89.69 88 VAL A O 1
ATOM 693 N N . MET A 1 89 ? 7.330 7.127 -0.003 1.00 85.94 89 MET A N 1
ATOM 694 C CA . MET A 1 89 ? 6.760 6.664 1.259 1.00 85.94 89 MET A CA 1
ATOM 695 C C . MET A 1 89 ? 7.698 5.756 2.054 1.00 85.94 89 MET A C 1
ATOM 697 O O . MET A 1 89 ? 7.404 5.476 3.215 1.00 85.94 89 MET A O 1
ATOM 701 N N . GLU A 1 90 ? 8.816 5.324 1.488 1.00 85.81 90 GLU A N 1
ATOM 702 C CA . GLU A 1 90 ? 9.736 4.400 2.132 1.00 85.81 90 GLU A CA 1
ATOM 703 C C . GLU A 1 90 ? 10.768 5.162 2.983 1.00 85.81 90 GLU A C 1
ATOM 705 O O . GLU A 1 90 ? 11.456 6.045 2.463 1.00 85.81 90 GLU A O 1
ATOM 710 N N . PRO A 1 91 ? 10.918 4.849 4.288 1.00 82.94 91 PRO A N 1
ATOM 711 C CA . PRO A 1 91 ? 11.893 5.517 5.154 1.00 82.94 91 PRO A CA 1
ATOM 712 C C . PRO A 1 91 ? 13.327 5.475 4.611 1.00 82.94 91 PRO A C 1
ATOM 714 O O . PRO A 1 91 ? 14.025 6.487 4.636 1.00 82.94 91 PRO A O 1
ATOM 717 N N . ALA A 1 92 ? 13.749 4.330 4.064 1.00 79.88 92 ALA A N 1
ATOM 718 C CA . ALA A 1 92 ? 15.088 4.150 3.503 1.00 79.88 92 ALA A CA 1
ATOM 719 C C . ALA A 1 92 ? 15.342 5.020 2.257 1.00 79.88 92 ALA A C 1
ATOM 721 O O . ALA A 1 92 ? 16.483 5.410 1.996 1.00 79.88 92 ALA A O 1
ATOM 722 N N . ALA A 1 93 ? 14.285 5.365 1.515 1.00 83.81 93 ALA A N 1
ATOM 723 C CA . ALA A 1 93 ? 14.370 6.160 0.297 1.00 83.81 93 ALA A CA 1
ATOM 724 C C . ALA A 1 93 ? 14.144 7.669 0.523 1.00 83.81 93 ALA A C 1
ATOM 726 O O . ALA A 1 93 ? 14.393 8.455 -0.390 1.00 83.81 93 ALA A O 1
ATOM 727 N N . GLN A 1 94 ? 13.770 8.107 1.736 1.00 84.94 94 GLN A N 1
ATOM 728 C CA . GLN A 1 94 ? 13.506 9.526 2.046 1.00 84.94 94 GLN A CA 1
ATOM 729 C C . GLN A 1 94 ? 14.667 10.458 1.691 1.00 84.94 94 GLN A C 1
ATOM 731 O O . GLN A 1 94 ? 14.448 11.577 1.233 1.00 84.94 94 GLN A O 1
ATOM 736 N N . ARG A 1 95 ? 15.914 9.995 1.846 1.00 90.69 95 ARG A N 1
ATOM 737 C CA . ARG A 1 95 ? 17.106 10.785 1.489 1.00 90.69 95 ARG A CA 1
ATOM 738 C C . ARG A 1 95 ? 17.178 11.151 0.001 1.00 90.69 95 ARG A C 1
ATOM 740 O O . ARG A 1 95 ? 17.889 12.083 -0.354 1.00 90.69 95 ARG A O 1
ATOM 747 N N . TYR A 1 96 ? 16.450 10.435 -0.856 1.00 91.94 96 TYR A N 1
ATOM 748 C CA . TYR A 1 96 ? 16.381 10.681 -2.296 1.00 91.94 96 TYR A CA 1
ATOM 749 C C . TYR A 1 96 ? 15.151 11.488 -2.712 1.00 91.94 96 TYR A C 1
ATOM 751 O O . TYR A 1 96 ? 14.977 11.741 -3.902 1.00 91.94 96 TYR A O 1
ATOM 759 N N . LEU A 1 97 ? 14.317 11.935 -1.767 1.00 90.88 97 LEU A N 1
ATOM 760 C CA . LEU A 1 97 ? 13.165 12.779 -2.075 1.00 90.88 97 LEU A CA 1
ATOM 761 C C . LEU A 1 97 ? 13.537 14.009 -2.925 1.00 90.88 97 LEU A C 1
ATOM 763 O O . LEU A 1 97 ? 12.832 14.235 -3.906 1.00 90.88 97 LEU A O 1
ATOM 767 N N . PRO A 1 98 ? 14.659 14.728 -2.678 1.00 93.31 98 PRO A N 1
ATOM 768 C CA . PRO A 1 98 ? 15.068 15.837 -3.541 1.00 93.31 98 PRO A CA 1
ATOM 769 C C . PRO A 1 98 ? 15.285 15.430 -5.002 1.00 93.31 98 PRO A C 1
ATOM 771 O O . PRO A 1 98 ? 14.962 16.198 -5.898 1.00 93.31 98 PRO A O 1
ATOM 774 N N . LEU A 1 99 ? 15.786 14.216 -5.261 1.00 94.25 99 LEU A N 1
ATOM 775 C CA . LEU A 1 99 ? 15.971 13.702 -6.621 1.00 94.25 99 LEU A CA 1
ATOM 776 C C . LEU A 1 99 ? 14.629 13.370 -7.286 1.00 94.25 99 LEU A C 1
ATOM 778 O O . LEU A 1 99 ? 14.469 13.548 -8.492 1.00 94.25 99 LEU A O 1
ATOM 782 N N . ILE A 1 100 ? 13.647 12.903 -6.511 1.00 92.44 100 ILE A N 1
ATOM 783 C CA . ILE A 1 100 ? 12.295 12.641 -7.014 1.00 92.44 100 ILE A CA 1
ATOM 784 C C . ILE A 1 100 ? 11.576 13.959 -7.311 1.00 92.44 100 ILE A C 1
ATOM 786 O O . ILE A 1 100 ? 10.955 14.068 -8.361 1.00 92.44 100 ILE A O 1
ATOM 790 N N . SER A 1 101 ? 11.697 14.971 -6.453 1.00 93.69 101 SER A N 1
ATOM 791 C CA . SER A 1 101 ? 10.928 16.218 -6.544 1.00 93.69 101 SER A CA 1
ATOM 792 C C . SER A 1 101 ? 11.625 17.365 -7.288 1.00 93.69 101 SER A C 1
ATOM 794 O O . SER A 1 101 ? 11.095 18.471 -7.288 1.00 93.69 101 SER A O 1
ATOM 796 N N . ALA A 1 102 ? 12.813 17.152 -7.866 1.00 91.44 102 ALA A N 1
ATOM 797 C CA . ALA A 1 102 ? 13.612 18.226 -8.472 1.00 91.44 102 ALA A CA 1
ATOM 798 C C . ALA A 1 102 ? 12.963 18.876 -9.707 1.00 91.44 102 ALA A C 1
ATOM 800 O O . ALA A 1 102 ? 13.139 20.069 -9.941 1.00 91.44 102 ALA A O 1
ATOM 801 N N . ASP A 1 103 ? 12.242 18.089 -10.500 1.00 91.38 103 ASP A N 1
ATOM 802 C CA . ASP A 1 103 ? 11.734 18.458 -11.821 1.00 91.38 103 ASP A CA 1
ATOM 803 C C . ASP A 1 103 ? 10.214 18.309 -11.922 1.00 91.38 103 ASP A C 1
ATOM 805 O O . ASP A 1 103 ? 9.583 17.538 -11.193 1.00 91.38 103 ASP A O 1
ATOM 809 N N . ALA A 1 104 ? 9.622 19.052 -12.858 1.00 90.38 104 ALA A N 1
ATOM 810 C CA . ALA A 1 104 ? 8.211 18.927 -13.186 1.00 90.38 104 ALA A CA 1
ATOM 811 C C . ALA A 1 104 ? 7.907 17.547 -13.815 1.00 90.38 104 ALA A C 1
ATOM 813 O O . ALA A 1 104 ? 8.716 17.032 -14.589 1.00 90.38 104 ALA A O 1
ATOM 814 N N . PRO A 1 105 ? 6.735 16.947 -13.532 1.00 93.81 105 PRO A N 1
ATOM 815 C CA . PRO A 1 105 ? 5.660 17.478 -12.684 1.00 93.81 105 PRO A CA 1
ATOM 816 C C . PRO A 1 105 ? 5.850 17.183 -11.183 1.00 93.81 105 PRO A C 1
ATOM 818 O O . PRO A 1 105 ? 5.030 17.581 -10.360 1.00 93.81 105 PRO A O 1
ATOM 821 N N . TYR A 1 106 ? 6.910 16.473 -10.791 1.00 93.31 106 TYR A N 1
ATOM 822 C CA . TYR A 1 106 ? 7.091 15.979 -9.423 1.00 93.31 106 TYR A CA 1
ATOM 823 C C . TYR A 1 106 ? 7.277 17.094 -8.391 1.00 93.31 106 TYR A C 1
ATOM 825 O O . TYR A 1 106 ? 6.810 16.951 -7.263 1.00 93.31 106 TYR A O 1
ATOM 833 N N . SER A 1 107 ? 7.899 18.209 -8.779 1.00 92.81 107 SER A N 1
ATOM 834 C CA . SER A 1 107 ? 8.035 19.407 -7.941 1.00 92.81 107 SER A CA 1
ATOM 835 C C . SER A 1 107 ? 6.693 20.015 -7.513 1.00 92.81 107 SER A C 1
ATOM 837 O O . SER A 1 107 ? 6.626 20.675 -6.483 1.00 92.81 107 SER A O 1
ATOM 839 N N . GLU A 1 108 ? 5.627 19.798 -8.288 1.00 93.06 108 GLU A N 1
ATOM 840 C CA . GLU A 1 108 ? 4.268 20.283 -7.997 1.00 93.06 108 GLU A CA 1
ATOM 841 C C . GLU A 1 108 ? 3.422 19.224 -7.275 1.00 93.06 108 GLU A C 1
ATOM 843 O O . GLU A 1 108 ? 2.519 19.539 -6.502 1.00 93.06 108 GLU A O 1
ATOM 848 N N . ILE A 1 109 ? 3.716 17.948 -7.528 1.00 94.94 109 ILE A N 1
ATOM 849 C CA . ILE A 1 109 ? 3.020 16.807 -6.928 1.00 94.94 109 ILE A CA 1
ATOM 850 C C . ILE A 1 109 ? 3.444 16.605 -5.466 1.00 94.94 109 ILE A C 1
ATOM 852 O O . ILE A 1 109 ? 2.606 16.259 -4.626 1.00 94.94 109 ILE A O 1
ATOM 856 N N . VAL A 1 110 ? 4.732 16.802 -5.162 1.00 92.88 110 VAL A N 1
ATOM 857 C CA . VAL A 1 110 ? 5.297 16.654 -3.817 1.00 92.88 110 VAL A CA 1
ATOM 858 C C . VAL A 1 110 ? 5.019 17.908 -2.992 1.00 92.88 110 VAL A C 1
ATOM 860 O O . VAL A 1 110 ? 5.521 18.990 -3.278 1.00 92.88 110 VAL A O 1
ATOM 863 N N . VAL A 1 111 ? 4.241 17.746 -1.923 1.00 92.50 111 VAL A N 1
ATOM 864 C CA . VAL A 1 111 ? 3.831 18.829 -1.026 1.00 92.50 111 VAL A CA 1
ATOM 865 C C . VAL A 1 111 ? 4.696 18.803 0.230 1.00 92.50 111 VAL A C 1
ATOM 867 O O . VAL A 1 111 ? 4.616 17.882 1.047 1.00 92.50 111 VAL A O 1
ATOM 870 N N . ALA A 1 112 ? 5.536 19.826 0.392 1.00 87.50 112 ALA A N 1
ATOM 871 C CA . ALA A 1 112 ? 6.444 19.939 1.528 1.00 87.50 112 ALA A CA 1
ATOM 872 C C . ALA A 1 112 ? 5.680 19.901 2.864 1.00 87.50 112 ALA A C 1
ATOM 874 O O . ALA A 1 112 ? 4.742 20.661 3.083 1.00 87.50 112 ALA A O 1
ATOM 875 N N . GLY A 1 113 ? 6.086 19.000 3.762 1.00 86.44 113 GLY A N 1
ATOM 876 C CA . GLY A 1 113 ? 5.454 18.821 5.074 1.00 86.44 113 GLY A CA 1
ATOM 877 C C . GLY A 1 113 ? 4.119 18.062 5.064 1.00 86.44 113 GLY A C 1
ATOM 878 O O . GLY A 1 113 ? 3.674 17.643 6.131 1.00 86.44 113 GLY A O 1
ATOM 879 N N . ASP A 1 114 ? 3.519 17.805 3.896 1.00 91.06 114 ASP A N 1
ATOM 880 C CA . ASP A 1 114 ? 2.256 17.074 3.766 1.00 91.06 114 ASP A CA 1
ATOM 881 C C . ASP A 1 114 ? 2.445 15.758 2.998 1.00 91.06 114 ASP A C 1
ATOM 883 O O . ASP A 1 114 ? 2.287 15.641 1.775 1.00 91.06 114 ASP A O 1
ATOM 887 N N . ARG A 1 115 ? 2.805 14.726 3.763 1.00 88.56 115 ARG A N 1
ATOM 888 C CA . ARG A 1 115 ? 3.053 13.380 3.243 1.00 88.56 115 ARG A CA 1
ATOM 889 C C . ARG A 1 115 ? 1.788 12.724 2.691 1.00 88.56 115 ARG A C 1
ATOM 891 O O . ARG A 1 115 ? 1.876 12.021 1.688 1.00 88.56 115 ARG A O 1
ATOM 898 N N . GLU A 1 116 ? 0.627 12.940 3.309 1.00 90.56 116 GLU A N 1
ATOM 899 C CA . GLU A 1 116 ? -0.619 12.315 2.848 1.00 90.56 116 GLU A CA 1
ATOM 900 C C . GLU A 1 116 ? -1.122 12.970 1.559 1.00 90.56 116 GLU A C 1
ATOM 902 O O . GLU A 1 116 ? -1.532 12.256 0.641 1.00 90.56 116 GLU A O 1
ATOM 907 N N . MET A 1 117 ? -1.006 14.297 1.427 1.00 94.00 117 MET A N 1
ATOM 908 C CA . MET A 1 117 ? -1.296 14.981 0.165 1.00 94.00 117 MET A CA 1
ATOM 909 C C . MET A 1 117 ? -0.321 14.566 -0.938 1.00 94.00 117 MET A C 1
ATOM 911 O O . MET A 1 117 ? -0.758 14.232 -2.037 1.00 94.00 117 MET A O 1
ATOM 915 N N . THR A 1 118 ? 0.984 14.503 -0.643 1.00 94.31 118 THR A N 1
ATOM 916 C CA . THR A 1 118 ? 2.000 14.010 -1.592 1.00 94.31 118 THR A CA 1
ATOM 917 C C . THR A 1 118 ? 1.651 12.611 -2.094 1.00 94.31 118 THR A C 1
ATOM 919 O O . THR A 1 118 ? 1.613 12.357 -3.297 1.00 94.31 118 THR A O 1
ATOM 922 N N . LYS A 1 119 ? 1.343 11.699 -1.168 1.00 93.94 119 LYS A N 1
ATOM 923 C CA . LYS A 1 119 ? 0.960 10.320 -1.471 1.00 93.94 119 LYS A CA 1
ATOM 924 C C . LYS A 1 119 ? -0.286 10.264 -2.356 1.00 93.94 119 LYS A C 1
ATOM 926 O O . LYS A 1 119 ? -0.295 9.531 -3.342 1.00 93.94 119 LYS A O 1
ATOM 931 N N . LYS A 1 120 ? -1.317 11.052 -2.040 1.00 96.12 120 LYS A N 1
ATOM 932 C CA . LYS A 1 120 ? -2.537 11.149 -2.850 1.00 96.12 120 LYS A CA 1
ATOM 933 C C . LYS A 1 120 ? -2.243 11.706 -4.244 1.00 96.12 120 LYS A C 1
ATOM 935 O O . LYS A 1 120 ? -2.697 11.118 -5.221 1.00 96.12 120 LYS A O 1
ATOM 940 N N . ASN A 1 121 ? -1.485 12.795 -4.365 1.00 97.44 121 ASN A N 1
ATOM 941 C CA . ASN A 1 121 ? -1.186 13.410 -5.661 1.00 97.44 121 ASN A CA 1
ATOM 942 C C . ASN A 1 121 ? -0.353 12.470 -6.547 1.00 97.44 121 ASN A C 1
ATOM 944 O O . ASN A 1 121 ? -0.667 12.305 -7.723 1.00 97.44 121 ASN A O 1
ATOM 948 N N . MET A 1 122 ? 0.646 11.783 -5.981 1.00 96.88 122 MET A N 1
ATOM 949 C CA . MET A 1 122 ? 1.419 10.754 -6.689 1.00 96.88 122 MET A CA 1
ATOM 950 C C . MET A 1 122 ? 0.531 9.583 -7.142 1.00 96.88 122 MET A C 1
ATOM 952 O O . MET A 1 122 ? 0.682 9.086 -8.258 1.00 96.88 122 MET A O 1
ATOM 956 N N . ALA A 1 123 ? -0.427 9.163 -6.310 1.00 97.69 123 ALA A N 1
ATOM 957 C CA . ALA A 1 123 ? -1.380 8.114 -6.660 1.00 97.69 123 ALA A CA 1
ATOM 958 C C . ALA A 1 123 ? -2.318 8.529 -7.809 1.00 97.69 123 ALA A C 1
ATOM 960 O O . ALA A 1 123 ? -2.561 7.750 -8.732 1.00 97.69 123 ALA A O 1
ATOM 961 N N . GLU A 1 124 ? -2.823 9.765 -7.797 1.00 97.94 124 GLU A N 1
ATOM 962 C CA . GLU A 1 124 ? -3.614 10.304 -8.909 1.00 97.94 124 GLU A CA 1
ATOM 963 C C . GLU A 1 124 ? -2.785 10.449 -10.185 1.00 97.94 124 GLU A C 1
ATOM 965 O O . GLU A 1 124 ? -3.271 10.108 -11.264 1.00 97.94 124 GLU A O 1
ATOM 970 N N . TYR A 1 125 ? -1.525 10.870 -10.064 1.00 97.75 125 TYR A N 1
ATOM 971 C CA . TYR A 1 125 ? -0.605 10.948 -11.191 1.00 97.75 125 TYR A CA 1
ATOM 972 C C . TYR A 1 125 ? -0.365 9.571 -11.821 1.00 97.75 125 TYR A C 1
ATOM 974 O O . TYR A 1 125 ? -0.511 9.426 -13.034 1.00 97.75 125 TYR A O 1
ATOM 982 N N . ALA A 1 126 ? -0.115 8.530 -11.021 1.00 97.75 126 ALA A N 1
ATOM 983 C CA . ALA A 1 126 ? -0.015 7.158 -11.523 1.00 97.75 126 ALA A CA 1
ATOM 984 C C . ALA A 1 126 ? -1.316 6.695 -12.209 1.00 97.75 126 ALA A C 1
ATOM 986 O O . ALA A 1 126 ? -1.279 6.177 -13.328 1.00 97.75 126 ALA A O 1
ATOM 987 N N . SER A 1 127 ? -2.467 6.962 -11.579 1.00 97.75 127 SER A N 1
ATOM 988 C CA . SER A 1 127 ? -3.796 6.597 -12.102 1.00 97.75 127 SER A CA 1
ATOM 989 C C . SER A 1 127 ? -4.139 7.313 -13.415 1.00 97.75 127 SER A C 1
ATOM 991 O O . SER A 1 127 ? -4.912 6.791 -14.217 1.00 97.75 127 SER A O 1
ATOM 993 N N . SER A 1 128 ? -3.550 8.488 -13.673 1.00 97.25 128 SER A N 1
ATOM 994 C CA . SER A 1 128 ? -3.751 9.234 -14.923 1.00 97.25 128 SER A CA 1
ATOM 995 C C . SER A 1 128 ? -3.226 8.489 -16.159 1.00 97.25 128 SER A C 1
ATOM 997 O O . SER A 1 128 ? -3.751 8.661 -17.262 1.00 97.25 128 SER A O 1
ATOM 999 N N . PHE A 1 129 ? -2.235 7.607 -15.985 1.00 97.06 129 PHE A N 1
ATOM 1000 C CA . PHE A 1 129 ? -1.706 6.775 -17.064 1.00 97.06 129 PHE A CA 1
ATOM 1001 C C . PHE A 1 129 ? -2.538 5.508 -17.257 1.00 97.06 129 PHE A C 1
ATOM 1003 O O . PHE A 1 129 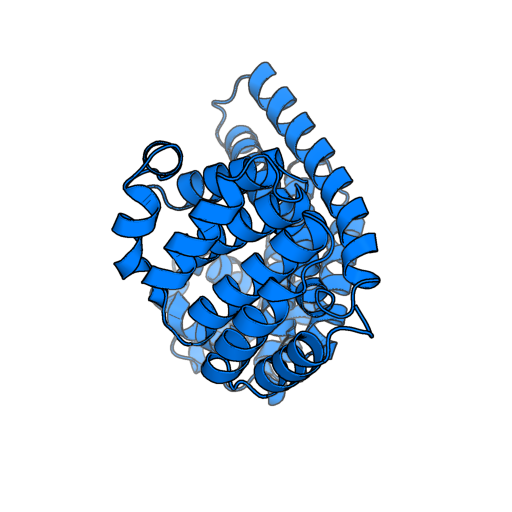? -2.963 5.221 -18.382 1.00 97.06 129 PHE A O 1
ATOM 1010 N N . TYR A 1 130 ? -2.774 4.763 -16.176 1.00 96.62 130 TYR A N 1
ATOM 1011 C CA . TYR A 1 130 ? -3.548 3.522 -16.156 1.00 96.62 130 TYR A CA 1
ATOM 1012 C C . TYR A 1 130 ? -4.046 3.234 -14.722 1.00 96.62 130 TYR A C 1
ATOM 1014 O O . TYR A 1 130 ? -3.288 3.454 -13.775 1.00 96.62 130 TYR A O 1
ATOM 1022 N N . PRO A 1 131 ? -5.281 2.732 -14.537 1.00 97.12 131 PRO A N 1
ATOM 1023 C CA . PRO A 1 131 ? -5.862 2.502 -13.214 1.00 97.12 131 PRO A CA 1
ATOM 1024 C C . PRO A 1 131 ? -5.302 1.241 -12.533 1.00 97.12 131 PRO A C 1
ATOM 1026 O O . PRO A 1 131 ? -5.840 0.147 -12.684 1.00 97.12 131 PRO A O 1
ATOM 1029 N N . LEU A 1 132 ? -4.214 1.395 -11.779 1.00 96.69 132 LEU A N 1
ATOM 1030 C CA . LEU A 1 132 ? -3.632 0.324 -10.961 1.00 96.69 132 LEU A CA 1
ATOM 1031 C C . LEU A 1 132 ? -4.283 0.265 -9.575 1.00 96.69 132 LEU A C 1
ATOM 1033 O O . LEU A 1 132 ? -4.497 1.302 -8.945 1.00 96.69 132 LEU A O 1
ATOM 1037 N N . ALA A 1 133 ? -4.522 -0.940 -9.051 1.00 97.25 133 ALA A N 1
ATOM 1038 C CA . ALA A 1 133 ? -5.262 -1.143 -7.806 1.00 97.25 133 ALA A CA 1
ATOM 1039 C C . ALA A 1 133 ? -4.679 -0.364 -6.614 1.00 97.25 133 ALA A C 1
ATOM 1041 O O . ALA A 1 133 ? -5.423 0.242 -5.845 1.00 97.25 133 ALA A O 1
ATOM 1042 N N . LEU A 1 134 ? -3.350 -0.348 -6.451 1.00 95.19 134 LEU A N 1
ATOM 1043 C CA . LEU A 1 134 ? -2.702 0.310 -5.311 1.00 95.19 134 LEU A CA 1
ATOM 1044 C C . LEU A 1 134 ? -2.868 1.847 -5.326 1.00 95.19 134 LEU A C 1
ATOM 1046 O O . LEU A 1 134 ? -3.376 2.381 -4.335 1.00 95.19 134 LEU A O 1
ATOM 1050 N N . PRO A 1 135 ? -2.497 2.578 -6.399 1.00 97.50 135 PRO A N 1
ATOM 1051 C CA . PRO A 1 135 ? -2.782 4.003 -6.536 1.00 97.50 135 PRO A CA 1
ATOM 1052 C C . PRO A 1 135 ? -4.264 4.338 -6.373 1.00 97.50 135 PRO A C 1
ATOM 1054 O O . PRO A 1 135 ? -4.609 5.283 -5.662 1.00 97.50 135 PRO A O 1
ATOM 1057 N N . GLU A 1 136 ? -5.151 3.538 -6.965 1.00 98.50 136 GLU A N 1
ATOM 1058 C CA . GLU A 1 136 ? -6.587 3.790 -6.885 1.00 98.50 136 GLU A CA 1
ATOM 1059 C C . GLU A 1 136 ? -7.109 3.659 -5.449 1.00 98.50 136 GLU A C 1
ATOM 1061 O O . GLU A 1 136 ? -7.814 4.549 -4.968 1.00 98.50 136 GLU A O 1
ATOM 1066 N N . LEU A 1 137 ? -6.682 2.627 -4.712 1.00 98.06 137 LEU A N 1
ATOM 1067 C CA . LEU A 1 137 ? -7.013 2.458 -3.295 1.00 98.06 137 LEU A CA 1
ATOM 1068 C C . LEU A 1 137 ? -6.452 3.583 -2.423 1.00 98.06 137 LEU A C 1
ATOM 1070 O O . LEU A 1 137 ? -7.139 4.051 -1.515 1.00 98.06 137 LEU A O 1
ATOM 1074 N N . ILE A 1 138 ? -5.224 4.038 -2.685 1.00 96.12 138 ILE A N 1
ATOM 1075 C CA . ILE A 1 138 ? -4.602 5.142 -1.941 1.00 96.12 138 ILE A CA 1
ATOM 1076 C C . ILE A 1 138 ? -5.400 6.432 -2.128 1.00 96.12 138 ILE A C 1
ATOM 1078 O O . ILE A 1 138 ? -5.770 7.071 -1.141 1.00 96.12 138 ILE A O 1
ATOM 1082 N N . ALA A 1 139 ? -5.702 6.797 -3.374 1.00 97.94 139 ALA A N 1
ATOM 1083 C CA . ALA A 1 139 ? -6.450 8.012 -3.657 1.00 97.94 139 ALA A CA 1
ATOM 1084 C C . ALA A 1 139 ? -7.897 7.917 -3.139 1.00 97.94 139 ALA A C 1
ATOM 1086 O O . ALA A 1 139 ? -8.382 8.863 -2.520 1.00 97.94 139 ALA A O 1
ATOM 1087 N N . ALA A 1 140 ? -8.572 6.774 -3.312 1.00 98.25 140 ALA A N 1
ATOM 1088 C CA . ALA A 1 140 ? -9.920 6.551 -2.783 1.00 98.25 140 ALA A CA 1
ATOM 1089 C C . ALA A 1 140 ? -9.969 6.640 -1.250 1.00 98.25 140 ALA A C 1
ATOM 1091 O O . ALA A 1 140 ? -10.883 7.253 -0.702 1.00 98.25 140 ALA A O 1
ATOM 1092 N N . THR A 1 141 ? -8.967 6.091 -0.557 1.00 97.31 141 THR A N 1
ATOM 1093 C CA . THR A 1 141 ? -8.861 6.183 0.908 1.00 97.31 141 THR A CA 1
ATOM 1094 C C . THR A 1 141 ? -8.717 7.630 1.358 1.00 97.31 141 THR A C 1
ATOM 1096 O O . THR A 1 141 ? -9.419 8.049 2.275 1.00 97.31 141 THR A O 1
ATOM 1099 N N . TRP A 1 142 ? -7.868 8.416 0.687 1.00 97.00 142 TRP A N 1
ATOM 1100 C CA . TRP A 1 142 ? -7.721 9.838 1.000 1.00 97.00 142 TRP A CA 1
ATOM 1101 C C . TRP A 1 142 ? -9.049 10.587 0.821 1.00 97.00 142 TRP A C 1
ATOM 1103 O O . TRP A 1 142 ? -9.492 11.274 1.739 1.00 97.00 142 TRP A O 1
ATOM 1113 N N . TYR A 1 143 ? -9.743 10.394 -0.309 1.00 97.62 143 TYR A N 1
ATOM 1114 C CA . TYR A 1 143 ? -11.055 11.012 -0.545 1.00 97.62 143 TYR A CA 1
ATOM 1115 C C . TYR A 1 143 ? -12.097 10.597 0.499 1.00 97.62 143 TYR A C 1
ATOM 1117 O O . TYR A 1 143 ? -12.837 11.444 1.002 1.00 97.62 143 TYR A O 1
ATOM 1125 N N . GLY A 1 144 ? -12.130 9.315 0.870 1.00 96.69 144 GLY A N 1
ATOM 1126 C CA . GLY A 1 144 ? -13.029 8.807 1.903 1.00 96.69 144 GLY A CA 1
ATOM 1127 C C . GLY A 1 144 ? -12.748 9.413 3.279 1.00 96.69 144 GLY A C 1
ATOM 1128 O O . GLY A 1 144 ? -13.685 9.719 4.011 1.00 96.69 144 GLY A O 1
ATOM 1129 N N . GLN A 1 145 ? -11.475 9.642 3.620 1.00 95.00 145 GLN A N 1
ATOM 1130 C CA . GLN A 1 145 ? -11.091 10.271 4.885 1.00 95.00 145 GLN A CA 1
ATOM 1131 C C . GLN A 1 145 ? -11.552 11.727 4.923 1.00 95.00 145 GLN A C 1
ATOM 1133 O O . GLN A 1 145 ? -12.164 12.136 5.904 1.00 95.00 145 GLN A O 1
ATOM 1138 N N . GLN A 1 146 ? -11.346 12.479 3.836 1.00 94.75 146 GLN A N 1
ATOM 1139 C CA . GLN A 1 146 ? -11.822 13.861 3.742 1.00 94.75 146 GLN A CA 1
ATOM 1140 C C . GLN A 1 146 ? -13.349 13.956 3.862 1.00 94.75 146 GLN A C 1
ATOM 1142 O O . GLN A 1 146 ? -13.857 14.826 4.567 1.00 94.75 146 GLN A O 1
ATOM 1147 N N . LEU A 1 147 ? -14.089 13.044 3.217 1.00 94.69 147 LEU A N 1
ATOM 1148 C CA . LEU A 1 147 ? -15.545 12.968 3.364 1.00 94.69 147 LEU A CA 1
ATOM 1149 C C . LEU A 1 147 ? -15.959 12.650 4.800 1.00 94.69 147 LEU A C 1
ATOM 1151 O O . LEU A 1 147 ? -16.858 13.294 5.333 1.00 94.69 147 LEU A O 1
ATOM 1155 N N . LEU A 1 148 ? -15.316 11.668 5.434 1.00 91.81 148 LEU A N 1
ATOM 1156 C CA . LEU A 1 148 ? -15.673 11.254 6.787 1.00 91.81 148 LEU A CA 1
ATOM 1157 C C . LEU A 1 148 ? -15.405 12.366 7.806 1.00 91.81 148 LEU A C 1
ATOM 1159 O O . LEU A 1 148 ? -16.243 12.602 8.675 1.00 91.81 148 LEU A O 1
ATOM 1163 N N . THR A 1 149 ? -14.277 13.069 7.681 1.00 90.88 149 THR A N 1
ATOM 1164 C CA . THR A 1 149 ? -13.975 14.255 8.491 1.00 90.88 149 THR A CA 1
ATOM 1165 C C . THR A 1 149 ? -15.030 15.334 8.276 1.00 90.88 149 THR A C 1
ATOM 1167 O O . THR A 1 149 ? -15.613 15.806 9.246 1.00 90.88 149 THR A O 1
ATOM 1170 N N . ALA A 1 150 ? -15.374 15.652 7.026 1.00 89.56 150 ALA A N 1
ATOM 1171 C CA . ALA A 1 150 ? -16.387 16.662 6.730 1.00 89.56 150 ALA A CA 1
ATOM 1172 C C . ALA A 1 150 ? -17.787 16.312 7.260 1.00 89.56 150 ALA A C 1
ATOM 1174 O O . ALA A 1 150 ? -18.520 17.199 7.688 1.00 89.56 150 ALA A O 1
ATOM 1175 N N . VAL A 1 151 ? -18.164 15.030 7.265 1.00 87.00 151 VAL A N 1
ATOM 1176 C CA . VAL A 1 151 ? -19.424 14.566 7.873 1.00 87.00 151 VAL A CA 1
ATOM 1177 C C . VAL A 1 151 ? -19.420 14.763 9.394 1.00 87.00 151 VAL A C 1
ATOM 1179 O O . VAL A 1 151 ? -20.470 15.038 9.971 1.00 87.00 151 VAL A O 1
ATOM 1182 N N . ARG A 1 152 ? -18.263 14.621 10.052 1.00 86.25 152 ARG A N 1
ATOM 1183 C CA . ARG A 1 152 ? -18.124 14.730 11.515 1.00 86.25 152 ARG A CA 1
ATOM 1184 C C . ARG A 1 152 ? -17.983 16.169 12.001 1.00 86.25 152 ARG A C 1
ATOM 1186 O O . ARG A 1 152 ? -18.559 16.522 13.023 1.00 86.25 152 ARG A O 1
ATOM 1193 N N . GLU A 1 153 ? -17.199 16.966 11.289 1.00 89.31 153 GLU A N 1
ATOM 1194 C CA . GLU A 1 153 ? -16.762 18.298 11.723 1.00 89.31 153 GLU A CA 1
ATOM 1195 C C . GLU A 1 153 ? -17.484 19.428 10.974 1.00 89.31 153 GLU A C 1
ATOM 1197 O O . GLU A 1 153 ? -17.421 20.588 11.377 1.00 89.31 153 GLU A O 1
ATOM 1202 N N . GLY A 1 154 ? -18.207 19.106 9.897 1.00 81.25 154 GLY A N 1
ATOM 1203 C CA . GLY A 1 154 ? -18.689 20.096 8.939 1.00 81.25 154 GLY A CA 1
ATOM 1204 C C . GLY A 1 154 ? -17.557 20.620 8.044 1.00 81.25 154 GLY A C 1
ATOM 1205 O O . GLY A 1 154 ? -16.423 20.155 8.095 1.00 81.25 154 GLY A O 1
ATOM 1206 N N . GLY A 1 155 ? -17.861 21.589 7.178 1.00 83.19 155 GLY A N 1
ATOM 1207 C CA . GLY A 1 155 ? -16.831 22.340 6.439 1.00 83.19 155 GLY A CA 1
ATOM 1208 C C . GLY A 1 155 ? -16.576 21.931 4.984 1.00 83.19 155 GLY A C 1
ATOM 1209 O O . GLY A 1 155 ? -15.782 22.586 4.315 1.00 83.19 155 GLY A O 1
ATOM 1210 N N . MET A 1 156 ? -17.274 20.924 4.447 1.00 88.69 156 MET A N 1
ATOM 1211 C CA . MET A 1 156 ? -17.252 20.620 3.008 1.00 88.69 156 MET A CA 1
ATOM 1212 C C . MET A 1 156 ? -18.572 21.006 2.343 1.00 88.69 156 MET A C 1
ATOM 1214 O O . MET A 1 156 ? -19.649 20.710 2.859 1.00 88.69 156 MET A O 1
ATOM 1218 N N . SER A 1 157 ? -18.495 21.644 1.174 1.00 89.94 157 SER A N 1
ATOM 1219 C CA . SER A 1 157 ? -19.682 21.924 0.366 1.00 89.94 157 SER A CA 1
ATOM 1220 C C . SER A 1 157 ? -20.290 20.634 -0.194 1.00 89.94 157 SER A C 1
ATOM 1222 O O . SER A 1 157 ? -19.585 19.667 -0.497 1.00 89.94 157 SER A O 1
ATOM 1224 N N . THR A 1 158 ? -21.605 20.639 -0.419 1.00 87.75 158 THR A N 1
ATOM 1225 C CA . THR A 1 158 ? -22.319 19.506 -1.030 1.00 87.75 158 THR A CA 1
ATOM 1226 C C . THR A 1 158 ? -21.748 19.133 -2.400 1.00 87.75 158 THR A C 1
ATOM 1228 O O . THR A 1 158 ? -21.635 17.952 -2.717 1.00 87.75 158 THR A O 1
ATOM 1231 N N . SER A 1 159 ? -21.346 20.119 -3.210 1.00 91.81 159 SER A N 1
ATOM 1232 C CA . SER A 1 159 ? -20.763 19.873 -4.534 1.00 91.81 159 SER A CA 1
ATOM 1233 C C . SER A 1 159 ? -19.428 19.130 -4.451 1.00 91.81 159 SER A C 1
ATOM 1235 O O . SER A 1 159 ? -19.239 18.149 -5.167 1.00 91.81 159 SER A O 1
ATOM 1237 N N . THR A 1 160 ? -18.531 19.537 -3.549 1.00 92.12 160 THR A N 1
ATOM 1238 C CA . THR A 1 160 ? -17.253 18.845 -3.325 1.00 92.12 160 THR A CA 1
ATOM 1239 C C . THR A 1 160 ? -17.480 17.442 -2.768 1.00 92.12 160 THR A C 1
ATOM 1241 O O . THR A 1 160 ? -16.842 16.493 -3.222 1.00 92.12 160 THR A O 1
ATOM 1244 N N . ALA A 1 161 ? -18.438 17.280 -1.849 1.00 91.00 161 ALA A N 1
ATOM 1245 C CA . ALA A 1 161 ? -18.766 15.974 -1.290 1.00 91.00 161 ALA A CA 1
ATOM 1246 C C . ALA A 1 161 ? -19.262 14.988 -2.366 1.00 91.00 161 ALA A C 1
ATOM 1248 O O . ALA A 1 161 ? -18.807 13.844 -2.421 1.00 91.00 161 ALA A O 1
ATOM 1249 N N . LEU A 1 162 ? -20.134 15.444 -3.273 1.00 91.62 162 LEU A N 1
ATOM 1250 C CA . LEU A 1 162 ? -20.598 14.644 -4.411 1.00 91.62 162 LEU A CA 1
ATOM 1251 C C . LEU A 1 162 ? -19.449 14.273 -5.359 1.00 91.62 162 LEU A C 1
ATOM 1253 O O . LEU A 1 162 ? -19.349 13.119 -5.773 1.00 91.62 162 LEU A O 1
ATOM 1257 N N . GLN A 1 163 ? -18.548 15.215 -5.657 1.00 95.12 163 GLN A N 1
ATOM 1258 C CA . GLN A 1 163 ? -17.371 14.942 -6.489 1.00 95.12 163 GLN A CA 1
ATOM 1259 C C . GLN A 1 163 ? -16.452 13.888 -5.860 1.00 95.12 163 GLN A C 1
ATOM 1261 O O . GLN A 1 163 ? -15.955 13.009 -6.561 1.00 95.12 163 GLN A O 1
ATOM 1266 N N . TYR A 1 164 ? -16.225 13.945 -4.546 1.00 96.19 164 TYR A N 1
ATOM 1267 C CA . TYR A 1 164 ? -15.395 12.957 -3.853 1.00 96.19 164 TYR A CA 1
ATOM 1268 C C . TYR A 1 164 ? -16.065 11.583 -3.819 1.00 96.19 164 TYR A C 1
ATOM 1270 O O . TYR A 1 164 ? -15.388 10.584 -4.051 1.00 96.19 164 TYR A O 1
ATOM 1278 N N . GLY A 1 165 ? -17.383 11.523 -3.602 1.00 95.00 165 GLY A N 1
ATOM 1279 C CA . GLY A 1 165 ? -18.145 10.274 -3.678 1.00 95.00 165 GLY A CA 1
ATOM 1280 C C . GLY A 1 165 ? -18.033 9.606 -5.051 1.00 95.00 165 GLY A C 1
ATOM 1281 O O . GLY A 1 165 ? -17.757 8.411 -5.136 1.00 95.00 165 GLY A O 1
ATOM 1282 N N . GLU A 1 166 ? -18.152 10.388 -6.124 1.00 96.06 166 GLU A N 1
ATOM 1283 C CA . GLU A 1 166 ? -18.002 9.885 -7.492 1.00 96.06 166 GLU A CA 1
ATOM 1284 C C . GLU A 1 166 ? -16.575 9.399 -7.779 1.00 96.06 166 GLU A C 1
ATOM 1286 O O . GLU A 1 166 ? -16.390 8.310 -8.326 1.00 96.06 166 GLU A O 1
ATOM 1291 N N . LYS A 1 167 ? -15.555 10.146 -7.330 1.00 96.75 167 LYS A N 1
ATOM 1292 C CA . LYS A 1 167 ? -14.161 9.691 -7.419 1.00 96.75 167 LYS A CA 1
ATOM 1293 C C . LYS A 1 167 ? -13.967 8.364 -6.688 1.00 96.75 167 LYS A C 1
ATOM 1295 O O . LYS A 1 167 ? -13.374 7.458 -7.254 1.00 96.75 167 LYS A O 1
ATOM 1300 N N . ILE A 1 168 ? -14.472 8.210 -5.464 1.00 97.75 168 ILE A N 1
ATOM 1301 C CA . ILE A 1 168 ? -14.362 6.948 -4.714 1.00 97.75 168 ILE A CA 1
ATOM 1302 C C . ILE A 1 168 ? -14.992 5.796 -5.500 1.00 97.75 168 ILE A C 1
ATOM 1304 O O . ILE A 1 168 ? -14.338 4.771 -5.684 1.00 97.75 168 ILE A O 1
ATOM 1308 N N . ARG A 1 169 ? -16.220 5.970 -6.003 1.00 97.00 169 ARG A N 1
ATOM 1309 C CA . ARG A 1 169 ? -16.932 4.943 -6.776 1.00 97.00 169 ARG A CA 1
ATOM 1310 C C . ARG A 1 169 ? -16.134 4.506 -8.005 1.00 97.00 169 ARG A C 1
ATOM 1312 O O . ARG A 1 169 ? -15.873 3.316 -8.167 1.00 97.00 169 ARG A O 1
ATOM 1319 N N . GLN A 1 170 ? -15.685 5.463 -8.820 1.00 97.81 170 GLN A N 1
ATOM 1320 C CA . GLN A 1 170 ? -14.882 5.186 -10.013 1.00 97.81 170 GLN A CA 1
ATOM 1321 C C . GLN A 1 170 ? -13.597 4.421 -9.667 1.00 97.81 170 GLN A C 1
ATOM 1323 O O . GLN A 1 170 ? -13.234 3.457 -10.341 1.00 97.81 170 GLN A O 1
ATOM 1328 N N . LYS A 1 171 ? -12.908 4.831 -8.597 1.00 98.25 171 LYS A N 1
ATOM 1329 C CA . LYS A 1 171 ? -11.665 4.192 -8.160 1.00 98.25 171 LYS A CA 1
ATOM 1330 C C . LYS A 1 171 ? -11.893 2.773 -7.647 1.00 98.25 171 LYS A C 1
ATOM 1332 O O . LYS A 1 171 ? -11.111 1.890 -7.976 1.00 98.25 171 LYS A O 1
ATOM 1337 N N . VAL A 1 172 ? -12.973 2.520 -6.908 1.00 97.50 172 VAL A N 1
ATOM 1338 C CA . VAL A 1 172 ? -13.341 1.160 -6.477 1.00 97.50 172 VAL A CA 1
ATOM 1339 C C . VAL A 1 172 ? -13.627 0.264 -7.686 1.00 97.50 172 VAL A C 1
ATOM 1341 O O . VAL A 1 172 ? -13.096 -0.839 -7.756 1.00 97.50 172 VAL A O 1
ATOM 1344 N N . GLU A 1 173 ? -14.377 0.741 -8.681 1.00 97.12 173 GLU A N 1
ATOM 1345 C CA . GLU A 1 173 ? -14.635 -0.020 -9.916 1.00 97.12 173 GLU A CA 1
ATOM 1346 C C . GLU A 1 173 ? -13.348 -0.357 -10.683 1.00 97.12 173 GLU A C 1
ATOM 1348 O O . GLU A 1 173 ? -13.200 -1.457 -11.220 1.00 97.12 173 GLU A O 1
ATOM 1353 N N . ASN A 1 174 ? -12.403 0.580 -10.721 1.00 97.88 174 ASN A N 1
ATOM 1354 C CA . ASN A 1 174 ? -11.081 0.377 -11.303 1.00 97.88 174 ASN A CA 1
ATOM 1355 C C . ASN A 1 174 ? -10.270 -0.687 -10.547 1.00 97.88 174 ASN A C 1
ATOM 1357 O O . ASN A 1 174 ? -9.658 -1.550 -11.175 1.00 97.88 174 ASN A O 1
ATOM 1361 N N . VAL A 1 175 ? -10.316 -0.669 -9.212 1.00 97.56 175 VAL A N 1
ATOM 1362 C CA . VAL A 1 175 ? -9.651 -1.662 -8.357 1.00 97.56 175 VAL A CA 1
ATOM 1363 C C . VAL A 1 175 ? -10.175 -3.068 -8.627 1.00 97.56 175 VAL A C 1
ATOM 1365 O O . VAL A 1 175 ? -9.369 -3.982 -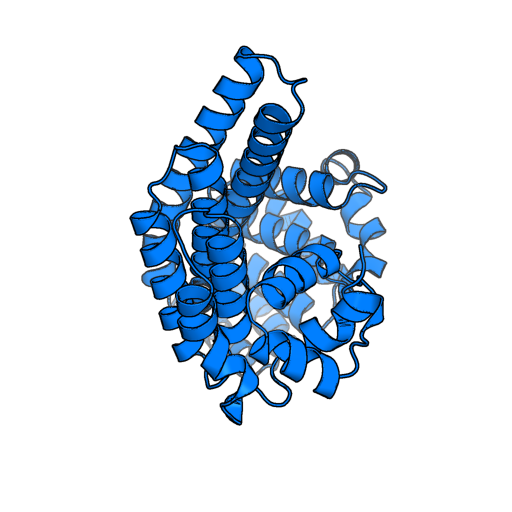8.776 1.00 97.56 175 VAL A O 1
ATOM 1368 N N . GLU A 1 176 ? -11.493 -3.261 -8.743 1.00 96.25 176 GLU A N 1
ATOM 1369 C CA . GLU A 1 176 ? -12.054 -4.592 -9.026 1.00 96.25 176 GLU A CA 1
ATOM 1370 C C . GLU A 1 176 ? -11.568 -5.145 -10.374 1.00 96.25 176 GLU A C 1
ATOM 1372 O O . GLU A 1 176 ? -11.215 -6.321 -10.474 1.00 96.25 176 GLU A O 1
ATOM 1377 N N . LYS A 1 177 ? -11.487 -4.295 -11.407 1.00 95.81 177 LYS A N 1
ATOM 1378 C CA . LYS A 1 177 ? -10.961 -4.690 -12.724 1.00 95.81 177 LYS A CA 1
ATOM 1379 C C . LYS A 1 177 ? -9.485 -5.077 -12.651 1.00 95.81 177 LYS A C 1
ATOM 1381 O O . LYS A 1 177 ? -9.083 -6.076 -13.244 1.00 95.81 177 LYS A O 1
ATOM 1386 N N . ASP A 1 178 ? -8.682 -4.300 -11.928 1.00 96.06 178 ASP A N 1
ATOM 1387 C CA . ASP A 1 178 ? -7.246 -4.552 -11.824 1.00 96.06 178 ASP A CA 1
ATOM 1388 C C . ASP A 1 178 ? -6.928 -5.769 -10.938 1.00 96.06 178 ASP A C 1
ATOM 1390 O O . ASP A 1 178 ? -6.012 -6.523 -11.251 1.00 96.06 178 ASP A O 1
ATOM 1394 N N . ILE A 1 179 ? -7.735 -6.055 -9.907 1.00 95.19 179 ILE A N 1
ATOM 1395 C CA . ILE A 1 179 ? -7.630 -7.293 -9.113 1.00 95.19 179 ILE A CA 1
ATOM 1396 C C . ILE A 1 179 ? -7.724 -8.532 -10.011 1.00 95.19 179 ILE A C 1
ATOM 1398 O O . ILE A 1 179 ? -6.892 -9.432 -9.881 1.00 95.19 179 ILE A O 1
ATOM 1402 N N . VAL A 1 180 ? -8.685 -8.574 -10.943 1.00 94.31 180 VAL A N 1
ATOM 1403 C CA . VAL A 1 180 ? -8.833 -9.701 -11.884 1.00 94.31 180 VAL A CA 1
ATOM 1404 C C . VAL A 1 180 ? -7.566 -9.876 -12.723 1.00 94.31 180 VAL A C 1
ATOM 1406 O O . VAL A 1 180 ? -7.120 -11.001 -12.952 1.00 94.31 180 VAL A O 1
ATOM 1409 N N . ARG A 1 181 ? -6.943 -8.776 -13.158 1.00 92.88 181 ARG A N 1
ATOM 1410 C CA . ARG A 1 181 ? -5.673 -8.824 -13.890 1.00 92.88 181 ARG A CA 1
ATOM 1411 C C . ARG A 1 181 ? -4.540 -9.357 -13.008 1.00 92.88 181 ARG A C 1
ATOM 1413 O O . ARG A 1 181 ? -3.880 -10.310 -13.407 1.00 92.88 181 ARG A O 1
ATOM 1420 N N . ILE A 1 182 ? -4.347 -8.795 -11.812 1.00 92.25 182 ILE A N 1
ATOM 1421 C CA . ILE A 1 182 ? -3.269 -9.180 -10.883 1.00 92.25 182 ILE A CA 1
ATOM 1422 C C . ILE A 1 182 ? -3.382 -10.662 -10.486 1.00 92.25 182 ILE A C 1
ATOM 1424 O O . ILE A 1 182 ? -2.375 -11.361 -10.404 1.00 92.25 182 ILE A O 1
ATOM 1428 N N . GLN A 1 183 ? -4.594 -11.185 -10.271 1.00 90.31 183 GLN A N 1
ATOM 1429 C CA . GLN A 1 183 ? -4.803 -12.606 -9.950 1.00 90.31 183 GLN A CA 1
ATOM 1430 C C . GLN A 1 183 ? -4.302 -13.537 -11.065 1.00 90.31 183 GLN A C 1
ATOM 1432 O O . GLN A 1 183 ? -3.759 -14.615 -10.790 1.00 90.31 183 GLN A O 1
ATOM 1437 N N . ASN A 1 184 ? -4.443 -13.098 -12.315 1.00 89.19 184 ASN A N 1
ATOM 1438 C CA . ASN A 1 184 ? -4.048 -13.841 -13.506 1.00 89.19 184 ASN A CA 1
ATOM 1439 C C . ASN A 1 184 ? -2.596 -13.579 -13.944 1.00 89.19 184 ASN A C 1
ATOM 1441 O O . ASN A 1 184 ? -2.122 -14.259 -14.851 1.00 89.19 184 ASN A O 1
ATOM 1445 N N . ASP A 1 185 ? -1.877 -12.661 -13.293 1.00 84.50 185 ASP A N 1
ATOM 1446 C CA . ASP A 1 185 ? -0.473 -12.350 -13.575 1.00 84.50 185 ASP A CA 1
ATOM 1447 C C . ASP A 1 185 ? 0.451 -12.945 -12.492 1.00 84.50 185 ASP A C 1
ATOM 1449 O O . ASP A 1 185 ? 0.495 -12.434 -11.369 1.00 84.50 185 ASP A O 1
ATOM 1453 N N . PRO A 1 186 ? 1.224 -14.009 -12.789 1.00 79.69 186 PRO A N 1
ATOM 1454 C CA . PRO A 1 186 ? 2.134 -14.621 -11.820 1.00 79.69 186 PRO A CA 1
ATOM 1455 C C . PRO A 1 186 ? 3.170 -13.655 -11.226 1.00 79.69 186 PRO A C 1
ATOM 1457 O O . PRO A 1 186 ? 3.566 -13.832 -10.074 1.00 79.69 186 PRO A O 1
ATOM 1460 N N . ASN A 1 187 ? 3.585 -12.625 -11.971 1.00 75.00 187 ASN A N 1
ATOM 1461 C CA . ASN A 1 187 ? 4.600 -11.667 -11.525 1.00 75.00 187 ASN A CA 1
ATOM 1462 C C . ASN A 1 187 ? 4.037 -10.640 -10.537 1.00 75.00 187 ASN A C 1
ATOM 1464 O O . ASN A 1 187 ? 4.767 -10.105 -9.696 1.00 75.00 187 ASN A O 1
ATOM 1468 N N . GLU A 1 188 ? 2.736 -10.369 -10.625 1.00 83.56 188 GLU A N 1
ATOM 1469 C CA . GLU A 1 188 ? 2.058 -9.386 -9.783 1.00 83.56 188 GLU A CA 1
ATOM 1470 C C . GLU A 1 188 ? 1.184 -10.007 -8.701 1.00 83.56 188 GLU A C 1
ATOM 1472 O O . GLU A 1 188 ? 0.865 -9.320 -7.734 1.00 83.56 188 GLU A O 1
ATOM 1477 N N . ARG A 1 189 ? 0.860 -11.304 -8.780 1.00 86.25 189 ARG A N 1
ATOM 1478 C CA . ARG A 1 189 ? 0.016 -12.011 -7.800 1.00 86.25 189 ARG A CA 1
ATOM 1479 C C . ARG A 1 189 ? 0.461 -11.803 -6.349 1.00 86.25 189 ARG A C 1
ATOM 1481 O O . ARG A 1 189 ? -0.380 -11.753 -5.455 1.00 86.25 189 ARG A O 1
ATOM 1488 N N . ARG A 1 190 ? 1.761 -11.595 -6.111 1.00 86.12 190 ARG A N 1
ATOM 1489 C CA . ARG A 1 190 ? 2.324 -11.241 -4.793 1.00 86.12 190 ARG A CA 1
ATOM 1490 C C . ARG A 1 190 ? 1.759 -9.951 -4.177 1.00 86.12 190 ARG A C 1
ATOM 1492 O O . ARG A 1 190 ? 1.896 -9.752 -2.978 1.00 86.12 190 ARG A O 1
ATOM 1499 N N . LEU A 1 191 ? 1.153 -9.070 -4.976 1.00 88.56 191 LEU A N 1
ATOM 1500 C CA . LEU A 1 191 ? 0.527 -7.822 -4.529 1.00 88.56 191 LEU A CA 1
ATOM 1501 C C . LEU A 1 191 ? -0.897 -8.029 -3.999 1.00 88.56 191 LEU A C 1
ATOM 1503 O O . LEU A 1 191 ? -1.392 -7.163 -3.279 1.00 88.56 191 LEU A O 1
ATOM 1507 N N . ILE A 1 192 ? -1.555 -9.151 -4.326 1.00 92.44 192 ILE A N 1
ATOM 1508 C CA . ILE A 1 192 ? -2.946 -9.417 -3.921 1.00 92.44 192 ILE A CA 1
ATOM 1509 C C . ILE A 1 192 ? -3.160 -9.238 -2.413 1.00 92.44 192 ILE A C 1
ATOM 1511 O O . ILE A 1 192 ? -4.123 -8.561 -2.054 1.00 92.44 192 ILE A O 1
ATOM 1515 N N . PRO A 1 193 ? -2.293 -9.746 -1.518 1.00 92.56 193 PRO A N 1
ATOM 1516 C CA . PRO A 1 193 ? -2.503 -9.582 -0.083 1.00 92.56 193 PRO A CA 1
ATOM 1517 C C . PRO A 1 193 ? -2.515 -8.111 0.380 1.00 92.56 193 PRO A C 1
ATOM 1519 O O . PRO A 1 193 ? -3.384 -7.738 1.171 1.00 92.56 193 PRO A O 1
ATOM 1522 N N . ASP A 1 194 ? -1.635 -7.250 -0.155 1.00 91.38 194 ASP A N 1
ATOM 1523 C CA . ASP A 1 194 ? -1.628 -5.807 0.167 1.00 91.38 194 ASP A CA 1
ATOM 1524 C C . ASP A 1 194 ? -2.838 -5.083 -0.446 1.00 91.38 194 ASP A C 1
ATOM 1526 O O . ASP A 1 194 ? -3.502 -4.291 0.226 1.00 91.38 194 ASP A O 1
ATOM 1530 N N . VAL A 1 195 ? -3.185 -5.402 -1.699 1.00 95.50 195 VAL A N 1
ATOM 1531 C CA . VAL A 1 195 ? -4.368 -4.846 -2.381 1.00 95.50 195 VAL A CA 1
ATOM 1532 C C . VAL A 1 195 ? -5.646 -5.177 -1.609 1.00 95.50 195 VAL A C 1
ATOM 1534 O O . VAL A 1 195 ? -6.453 -4.285 -1.347 1.00 95.50 195 VAL A O 1
ATOM 1537 N N . MET A 1 196 ? -5.819 -6.430 -1.183 1.00 96.69 196 MET A N 1
ATOM 1538 C CA . MET A 1 196 ? -6.998 -6.857 -0.423 1.00 96.69 196 MET A CA 1
ATOM 1539 C C . MET A 1 196 ? -7.049 -6.212 0.961 1.00 96.69 196 MET A C 1
ATOM 1541 O O . MET A 1 196 ? -8.110 -5.751 1.377 1.00 96.69 196 MET A O 1
ATOM 1545 N N . ASN A 1 197 ? -5.910 -6.099 1.649 1.00 95.56 197 ASN A N 1
ATOM 1546 C CA . ASN A 1 197 ? -5.840 -5.420 2.941 1.00 95.56 197 ASN A CA 1
ATOM 1547 C C . ASN A 1 197 ? -6.244 -3.939 2.835 1.00 95.56 197 ASN A C 1
ATOM 1549 O O . ASN A 1 197 ? -7.062 -3.449 3.613 1.00 95.56 197 ASN A O 1
ATOM 1553 N N . ARG A 1 198 ? -5.737 -3.224 1.826 1.00 96.25 198 ARG A N 1
ATOM 1554 C CA . ARG A 1 198 ? -6.102 -1.821 1.569 1.00 96.25 198 ARG A CA 1
ATOM 1555 C C . ARG A 1 198 ? -7.559 -1.661 1.144 1.00 96.25 198 ARG A C 1
ATOM 1557 O O . ARG A 1 198 ? -8.216 -0.727 1.599 1.00 96.25 198 ARG A O 1
ATOM 1564 N N . LYS A 1 199 ? -8.079 -2.575 0.318 1.00 97.88 199 LYS A N 1
ATOM 1565 C CA . LYS A 1 199 ? -9.501 -2.618 -0.053 1.00 97.88 199 LYS A CA 1
ATOM 1566 C C . LYS A 1 199 ? -10.385 -2.789 1.182 1.00 97.88 199 LYS A C 1
ATOM 1568 O O . LYS A 1 199 ? -11.360 -2.058 1.321 1.00 97.88 199 LYS A O 1
ATOM 1573 N N . ALA A 1 200 ? -10.021 -3.684 2.099 1.00 98.25 200 ALA A N 1
ATOM 1574 C CA . ALA A 1 200 ? -10.755 -3.887 3.343 1.00 98.25 200 ALA A CA 1
ATOM 1575 C C . ALA A 1 200 ? -10.766 -2.629 4.229 1.00 98.25 200 ALA A C 1
ATOM 1577 O O . ALA A 1 200 ? -11.826 -2.222 4.701 1.00 98.25 200 ALA A O 1
ATOM 1578 N N . ILE A 1 201 ? -9.620 -1.950 4.375 1.00 96.88 201 ILE A N 1
ATOM 1579 C CA . ILE A 1 201 ? -9.524 -0.671 5.101 1.00 96.88 201 ILE A CA 1
ATOM 1580 C C . ILE A 1 201 ? -10.427 0.396 4.467 1.00 96.88 201 ILE A C 1
ATOM 1582 O O . ILE A 1 201 ? -11.170 1.070 5.183 1.00 96.88 201 ILE A O 1
ATOM 1586 N N . LEU A 1 202 ? -10.407 0.530 3.136 1.00 97.69 202 LEU A N 1
ATOM 1587 C CA . LEU A 1 202 ? -11.301 1.442 2.423 1.00 97.69 202 LEU A CA 1
ATOM 1588 C C . LEU A 1 202 ? -12.767 1.076 2.676 1.00 97.69 202 LEU A C 1
ATOM 1590 O O . LEU A 1 202 ? -1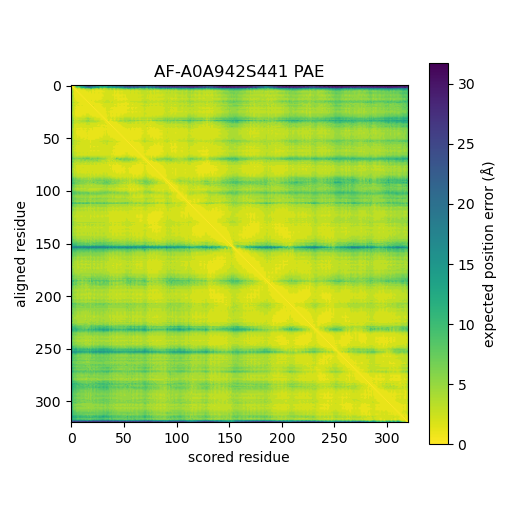3.559 1.945 3.014 1.00 97.69 202 LEU A O 1
ATOM 1594 N N . TYR A 1 203 ? -13.144 -0.196 2.572 1.00 98.00 203 TYR A N 1
ATOM 1595 C CA . TYR A 1 203 ? -14.526 -0.620 2.806 1.00 98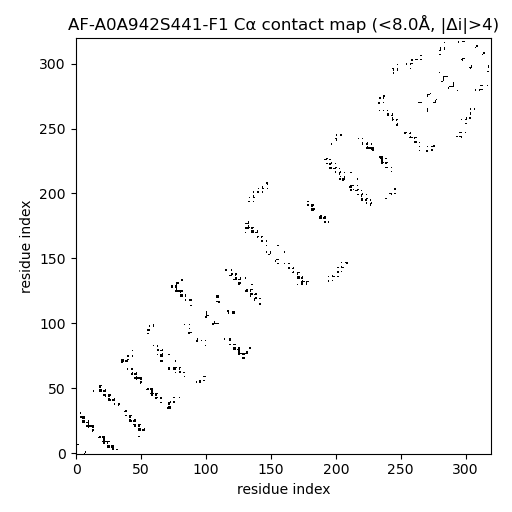.00 203 TYR A CA 1
ATOM 1596 C C . TYR A 1 203 ? -14.967 -0.321 4.241 1.00 98.00 203 TYR A C 1
ATOM 1598 O O . TYR A 1 203 ? -16.062 0.199 4.437 1.00 98.00 203 TYR A O 1
ATOM 1606 N N . GLY A 1 204 ? -14.095 -0.552 5.227 1.00 96.75 204 GLY A N 1
ATOM 1607 C CA . GLY A 1 204 ? -14.335 -0.178 6.619 1.00 96.75 204 GLY A CA 1
ATOM 1608 C C . GLY A 1 204 ? -14.505 1.330 6.831 1.00 96.75 204 GLY A C 1
ATOM 1609 O O . GLY A 1 204 ? -15.291 1.743 7.675 1.00 96.75 204 GLY A O 1
ATOM 1610 N N . LEU A 1 205 ? -13.828 2.164 6.042 1.00 95.56 205 LEU A N 1
ATOM 1611 C CA . LEU A 1 205 ? -14.033 3.614 6.029 1.00 95.56 205 LEU A CA 1
ATOM 1612 C C . LEU A 1 205 ? -15.385 3.992 5.397 1.00 95.56 205 LEU A C 1
ATOM 1614 O O . LEU A 1 205 ? -16.104 4.847 5.919 1.00 95.56 205 LEU A O 1
ATOM 1618 N N . LEU A 1 206 ? -15.754 3.336 4.293 1.00 95.75 206 LEU A N 1
ATOM 1619 C CA . LEU A 1 206 ? -16.989 3.601 3.551 1.00 95.75 206 LEU A CA 1
ATOM 1620 C C . LEU A 1 206 ? -18.261 3.165 4.295 1.00 95.75 206 LEU A C 1
ATOM 1622 O O . LEU A 1 206 ? -19.337 3.691 3.995 1.00 95.75 206 LEU A O 1
ATOM 1626 N N . THR A 1 207 ? -18.174 2.284 5.298 1.00 95.50 207 THR A N 1
ATOM 1627 C CA . THR A 1 207 ? -19.315 2.016 6.195 1.00 95.50 207 THR A CA 1
ATOM 1628 C C . THR A 1 207 ? -19.691 3.245 7.020 1.00 95.50 207 THR A C 1
ATOM 1630 O O . THR A 1 207 ? -20.876 3.529 7.188 1.00 95.50 207 THR A O 1
ATOM 1633 N N . GLY A 1 208 ? -18.703 4.030 7.470 1.00 89.88 208 GLY A N 1
ATOM 1634 C CA . GLY A 1 208 ? -18.922 5.291 8.183 1.00 89.88 208 GLY A CA 1
ATOM 1635 C C . GLY A 1 208 ? -19.635 6.335 7.321 1.00 89.88 208 GLY A C 1
ATOM 1636 O O . GLY A 1 208 ? -20.360 7.180 7.840 1.00 89.88 208 GLY A O 1
ATOM 1637 N N . LEU A 1 209 ? -19.490 6.223 5.998 1.00 91.00 209 LEU A N 1
ATOM 1638 C CA . LEU A 1 209 ? -20.192 7.025 4.994 1.00 91.00 209 LEU A CA 1
ATOM 1639 C C . LEU A 1 209 ? -21.511 6.390 4.518 1.00 91.00 209 LEU A C 1
ATOM 1641 O O . LEU A 1 209 ? -22.173 6.953 3.650 1.00 91.00 209 LEU A O 1
ATOM 1645 N N . ARG A 1 210 ? -21.895 5.225 5.060 1.00 92.12 210 ARG A N 1
ATOM 1646 C CA . ARG A 1 210 ? -23.067 4.427 4.649 1.00 92.12 210 ARG A CA 1
ATOM 1647 C C . ARG A 1 210 ? -23.068 4.030 3.164 1.00 92.12 210 ARG A C 1
ATOM 1649 O O . ARG A 1 210 ? -24.127 3.776 2.600 1.00 92.12 210 ARG A O 1
ATOM 1656 N N . GLN A 1 211 ? -21.893 3.966 2.538 1.00 92.62 211 GLN A N 1
ATOM 1657 C CA . GLN A 1 211 ? -21.734 3.543 1.139 1.00 92.62 211 GLN A CA 1
ATOM 1658 C C . GLN A 1 211 ? -21.463 2.038 1.007 1.00 92.62 211 GLN A C 1
ATOM 1660 O O . GLN A 1 211 ? -21.683 1.459 -0.052 1.00 92.62 211 GLN A O 1
ATOM 1665 N N . VAL A 1 212 ? -21.001 1.400 2.084 1.00 95.62 212 VAL A N 1
ATOM 1666 C CA . VAL A 1 212 ? -20.753 -0.044 2.174 1.00 95.62 212 VAL A CA 1
ATOM 1667 C C . VAL A 1 212 ? -21.442 -0.574 3.434 1.00 95.62 212 VAL A C 1
ATOM 1669 O O . VAL A 1 212 ? -21.455 0.101 4.464 1.00 95.62 212 VAL A O 1
ATOM 1672 N N . SER A 1 213 ? -22.050 -1.762 3.368 1.00 96.75 213 SER A N 1
ATOM 1673 C CA . SER A 1 213 ? -22.649 -2.403 4.546 1.00 96.75 213 SER A CA 1
ATOM 1674 C C . SER A 1 213 ? -21.570 -2.919 5.503 1.00 96.75 213 SER A C 1
ATOM 1676 O O . SER A 1 213 ? -20.448 -3.222 5.093 1.00 96.75 213 SER A O 1
ATOM 1678 N N . ILE A 1 214 ? -21.912 -3.062 6.787 1.00 96.50 214 ILE A N 1
ATOM 1679 C CA . ILE A 1 214 ? -21.008 -3.663 7.781 1.00 96.50 214 ILE A CA 1
ATOM 1680 C C . ILE A 1 214 ? -20.571 -5.060 7.320 1.00 96.50 214 ILE A C 1
ATOM 1682 O O . ILE A 1 214 ? -19.378 -5.349 7.339 1.00 96.50 214 ILE A O 1
ATOM 1686 N N . ASP A 1 215 ? -21.499 -5.883 6.831 1.00 96.75 215 ASP A N 1
ATOM 1687 C CA . ASP A 1 215 ? -21.208 -7.251 6.386 1.00 96.75 215 ASP A CA 1
ATOM 1688 C C . ASP A 1 215 ? -20.240 -7.293 5.197 1.00 96.75 215 ASP A C 1
ATOM 1690 O O . ASP A 1 215 ? -19.306 -8.092 5.194 1.00 96.75 215 ASP A O 1
ATOM 1694 N N . ASN A 1 216 ? -20.376 -6.378 4.229 1.00 97.44 216 ASN A N 1
ATOM 1695 C CA . ASN A 1 216 ? -19.447 -6.299 3.099 1.00 97.44 216 ASN A CA 1
ATOM 1696 C C . ASN A 1 216 ? -18.038 -5.883 3.545 1.00 97.44 216 ASN A C 1
ATOM 1698 O O . ASN A 1 216 ? -17.048 -6.387 3.014 1.00 97.44 216 ASN A O 1
ATOM 1702 N N . ALA A 1 217 ? -17.926 -4.978 4.523 1.00 97.56 217 ALA A N 1
ATOM 1703 C CA . ALA A 1 217 ? -16.630 -4.607 5.086 1.00 97.56 217 ALA A CA 1
ATOM 1704 C C . ALA A 1 217 ? -15.999 -5.767 5.872 1.00 97.56 217 ALA A C 1
ATOM 1706 O O . ALA A 1 217 ? -14.811 -6.036 5.700 1.00 97.56 217 ALA A O 1
ATOM 1707 N N . ARG A 1 218 ? -16.788 -6.501 6.670 1.00 97.56 218 ARG A N 1
ATOM 1708 C CA . ARG A 1 218 ? -16.333 -7.714 7.373 1.00 97.56 218 ARG A CA 1
ATOM 1709 C C . ARG A 1 218 ? -15.805 -8.762 6.394 1.00 97.56 218 ARG A C 1
ATOM 1711 O O . ARG A 1 218 ? -14.666 -9.193 6.539 1.00 97.56 218 ARG A O 1
ATOM 1718 N N . ALA A 1 219 ? -16.572 -9.080 5.352 1.00 98.06 219 ALA A N 1
ATOM 1719 C CA . ALA A 1 219 ? -16.167 -10.037 4.323 1.00 98.06 219 ALA A CA 1
ATOM 1720 C C . ALA A 1 219 ? -14.866 -9.618 3.609 1.00 98.06 219 ALA A C 1
ATOM 1722 O O . ALA A 1 219 ? -14.010 -10.457 3.312 1.00 98.06 219 ALA A O 1
ATOM 1723 N N . ALA A 1 220 ? -14.672 -8.315 3.366 1.00 98.00 220 ALA A N 1
ATOM 1724 C CA . ALA A 1 220 ? -13.430 -7.799 2.796 1.00 98.00 220 ALA A CA 1
ATOM 1725 C C . ALA A 1 220 ? -12.230 -7.997 3.743 1.00 98.00 220 ALA A C 1
ATOM 1727 O O . ALA A 1 220 ? -11.164 -8.420 3.292 1.00 98.00 220 ALA A O 1
ATOM 1728 N N . PHE A 1 221 ? -12.395 -7.746 5.047 1.00 98.31 221 PHE A N 1
ATOM 1729 C CA . PHE A 1 221 ? -11.347 -8.005 6.041 1.00 98.31 221 PHE A CA 1
ATOM 1730 C C . PHE A 1 221 ? -11.037 -9.496 6.199 1.00 98.31 221 PHE A C 1
ATOM 1732 O O . PHE A 1 221 ? -9.866 -9.867 6.253 1.00 98.31 221 PHE A O 1
ATOM 1739 N N . GLU A 1 222 ? -12.051 -10.357 6.219 1.00 97.69 222 GLU A N 1
ATOM 1740 C CA . GLU A 1 222 ? -11.874 -11.813 6.266 1.00 97.69 222 GLU A CA 1
ATOM 1741 C C . GLU A 1 222 ? -11.095 -12.315 5.043 1.00 97.69 222 GLU A C 1
ATOM 1743 O O . GLU A 1 222 ? -10.137 -13.075 5.186 1.00 97.69 222 GLU A O 1
ATOM 1748 N N . THR A 1 223 ? -11.425 -11.807 3.852 1.00 97.06 223 THR A N 1
ATOM 1749 C CA . THR A 1 223 ? -10.673 -12.091 2.620 1.00 97.06 223 THR A CA 1
ATOM 1750 C C . THR A 1 223 ? -9.223 -11.614 2.730 1.00 97.06 223 THR A C 1
ATOM 1752 O O . THR A 1 223 ? -8.301 -12.342 2.364 1.00 97.06 223 THR A O 1
ATOM 1755 N N . ALA A 1 224 ? -8.986 -10.410 3.261 1.00 97.25 224 ALA A N 1
ATOM 1756 C CA . ALA A 1 224 ? -7.634 -9.888 3.453 1.00 97.25 224 ALA A CA 1
ATOM 1757 C C . ALA A 1 224 ? -6.805 -10.746 4.423 1.00 97.25 224 ALA A C 1
ATOM 1759 O O . ALA A 1 224 ? -5.638 -11.023 4.139 1.00 97.25 224 ALA A O 1
ATOM 1760 N N . ILE A 1 225 ? -7.402 -11.207 5.528 1.00 97.12 225 ILE A N 1
ATOM 1761 C CA . ILE A 1 225 ? -6.762 -12.116 6.490 1.00 97.12 225 ILE A CA 1
ATOM 1762 C C . ILE A 1 225 ? -6.382 -13.429 5.800 1.00 97.12 225 ILE A C 1
ATOM 1764 O O . ILE A 1 225 ? -5.227 -13.844 5.878 1.00 97.12 225 ILE A O 1
ATOM 1768 N N . GLN A 1 226 ? -7.316 -14.047 5.070 1.00 95.81 226 GLN A N 1
ATOM 1769 C CA . GLN A 1 226 ? -7.065 -15.299 4.347 1.00 95.81 226 GLN A CA 1
ATOM 1770 C C . GLN A 1 226 ? -5.922 -15.157 3.336 1.00 95.81 226 GLN A C 1
ATOM 1772 O O . GLN A 1 226 ? -5.024 -15.994 3.304 1.00 95.81 226 GLN A O 1
ATOM 1777 N N . MET A 1 227 ? -5.915 -14.081 2.544 1.00 93.62 227 MET A N 1
ATOM 1778 C CA . MET A 1 227 ? -4.887 -13.857 1.522 1.00 93.62 227 MET A CA 1
ATOM 1779 C C . MET A 1 227 ? -3.504 -13.595 2.124 1.00 93.62 227 MET A C 1
ATOM 1781 O O . MET A 1 227 ? -2.505 -14.044 1.566 1.00 93.62 227 MET A O 1
ATOM 1785 N N . ASN A 1 228 ? -3.422 -12.895 3.259 1.00 93.06 228 ASN A N 1
ATOM 1786 C CA . ASN A 1 228 ? -2.141 -12.653 3.926 1.00 93.06 228 ASN A CA 1
ATOM 1787 C C . ASN A 1 228 ? -1.621 -13.894 4.661 1.00 93.06 228 ASN A C 1
ATOM 1789 O O . ASN A 1 228 ? -0.414 -14.120 4.661 1.00 93.06 228 ASN A O 1
ATOM 1793 N N . ALA A 1 229 ? -2.499 -14.739 5.210 1.00 91.50 229 ALA A N 1
ATOM 1794 C CA . ALA A 1 229 ? -2.098 -15.969 5.896 1.00 91.50 229 ALA A CA 1
ATOM 1795 C C . ALA A 1 229 ? -1.364 -16.965 4.972 1.00 91.50 229 ALA A C 1
ATOM 1797 O O . ALA A 1 229 ? -0.526 -17.736 5.436 1.00 91.50 229 ALA A O 1
ATOM 1798 N N . VAL A 1 230 ? -1.615 -16.917 3.655 1.00 88.25 230 VAL A N 1
ATOM 1799 C CA . VAL A 1 230 ? -0.914 -17.747 2.653 1.00 88.25 230 VAL A CA 1
ATOM 1800 C C . VAL A 1 230 ? 0.583 -17.420 2.564 1.00 88.25 230 VAL A C 1
ATOM 1802 O O . VAL A 1 230 ? 1.377 -18.296 2.229 1.00 88.25 230 VAL A O 1
ATOM 1805 N N . ASN A 1 231 ? 0.996 -16.193 2.902 1.00 84.88 231 ASN A N 1
ATOM 1806 C CA . ASN A 1 231 ? 2.405 -15.781 2.854 1.00 84.88 231 ASN A CA 1
ATOM 1807 C C . ASN A 1 231 ? 3.241 -16.324 4.023 1.00 84.88 231 ASN A C 1
ATOM 1809 O O . ASN A 1 231 ? 4.454 -16.118 4.059 1.00 84.88 231 ASN A O 1
ATOM 1813 N N . GLY A 1 232 ? 2.605 -16.999 4.979 1.00 85.06 232 GLY A N 1
ATOM 1814 C CA . GLY A 1 232 ? 3.255 -17.654 6.101 1.00 85.06 232 GLY A CA 1
ATOM 1815 C C . GLY A 1 232 ? 2.646 -17.276 7.451 1.00 85.06 232 GLY A C 1
ATOM 1816 O O . GLY A 1 232 ? 1.823 -16.359 7.547 1.00 85.06 232 GLY A O 1
ATOM 1817 N N . PRO A 1 233 ? 3.062 -17.973 8.521 1.00 85.00 233 PRO A N 1
ATOM 1818 C CA . PRO A 1 233 ? 2.584 -17.698 9.870 1.00 85.00 233 PRO A CA 1
ATOM 1819 C C . PRO A 1 233 ? 2.850 -16.241 10.285 1.00 85.00 233 PRO A C 1
ATOM 1821 O O . PRO A 1 233 ? 3.911 -15.684 9.996 1.00 85.00 233 PRO A O 1
ATOM 1824 N N . GLY A 1 234 ? 1.869 -15.608 10.934 1.00 89.00 234 GLY A N 1
ATOM 1825 C CA . GLY A 1 234 ? 1.971 -14.237 11.449 1.00 89.00 234 GLY A CA 1
ATOM 1826 C C . GLY A 1 234 ? 1.849 -13.108 10.411 1.00 89.00 234 GLY A C 1
ATOM 1827 O O . GLY A 1 234 ? 1.819 -11.935 10.790 1.00 89.00 234 GLY A O 1
ATOM 1828 N N . GLN A 1 235 ? 1.756 -13.419 9.111 1.00 92.25 235 GLN A N 1
ATOM 1829 C CA . GLN A 1 235 ? 1.722 -12.410 8.037 1.00 92.25 235 GLN A CA 1
ATOM 1830 C C . GLN A 1 235 ? 0.378 -11.666 7.923 1.00 92.25 235 GLN A C 1
ATOM 1832 O O . GLN A 1 235 ? 0.321 -10.548 7.418 1.00 92.25 235 GLN A O 1
ATOM 1837 N N . ASP A 1 236 ? -0.708 -12.234 8.443 1.00 95.88 236 ASP A N 1
ATOM 1838 C CA . ASP A 1 236 ? -2.060 -11.653 8.477 1.00 95.88 236 ASP A CA 1
ATOM 1839 C C . ASP A 1 236 ? -2.299 -10.687 9.653 1.00 95.88 236 ASP A C 1
ATOM 1841 O O . ASP A 1 236 ? -3.393 -10.135 9.804 1.00 95.88 236 ASP A O 1
ATOM 1845 N N . GLY A 1 237 ? -1.278 -10.437 10.478 1.00 96.38 237 GLY A N 1
ATOM 1846 C CA . GLY A 1 237 ? -1.389 -9.632 11.693 1.00 96.38 237 GLY A CA 1
ATOM 1847 C C . GLY A 1 237 ? -1.906 -8.211 11.469 1.00 96.38 237 GLY A C 1
ATOM 1848 O O . GLY A 1 237 ? -2.782 -7.751 12.203 1.00 96.38 237 GLY A O 1
ATOM 1849 N N . PHE A 1 238 ? -1.430 -7.525 10.425 1.00 96.38 238 PHE A N 1
ATOM 1850 C CA . PHE A 1 238 ? -1.936 -6.192 10.082 1.00 96.38 238 PHE A CA 1
ATOM 1851 C C . PHE A 1 238 ? -3.414 -6.224 9.687 1.00 96.38 238 PHE A C 1
ATOM 1853 O O . PHE A 1 238 ? -4.176 -5.373 10.142 1.00 96.38 238 PHE A O 1
ATOM 1860 N N . SER A 1 239 ? -3.843 -7.212 8.894 1.00 97.62 239 SER A N 1
ATOM 1861 C CA . SER A 1 239 ? -5.249 -7.353 8.500 1.00 97.62 239 SER A CA 1
ATOM 1862 C C . SER A 1 239 ? -6.152 -7.603 9.704 1.00 97.62 239 SER A C 1
ATOM 1864 O O . SER A 1 239 ? -7.206 -6.980 9.808 1.00 97.62 239 SER A O 1
ATOM 1866 N N . ARG A 1 240 ? -5.711 -8.428 10.663 1.00 98.00 240 ARG A N 1
ATOM 1867 C CA . ARG A 1 240 ? -6.420 -8.630 11.938 1.00 98.00 240 ARG A CA 1
ATOM 1868 C C . ARG A 1 240 ? -6.527 -7.346 12.748 1.00 98.00 240 ARG A C 1
ATOM 1870 O O . ARG A 1 240 ? -7.612 -7.010 13.213 1.00 98.00 240 ARG A O 1
ATOM 1877 N N . TYR A 1 241 ? -5.428 -6.608 12.887 1.00 97.81 241 TYR A N 1
ATOM 1878 C CA . TYR A 1 241 ? -5.418 -5.338 13.608 1.00 97.81 241 TYR A CA 1
ATOM 1879 C C . TYR A 1 241 ? -6.364 -4.307 12.986 1.00 97.81 241 TYR A C 1
ATOM 1881 O O . TYR A 1 241 ? -7.200 -3.741 13.688 1.00 97.81 241 TYR A O 1
ATOM 1889 N N . PHE A 1 242 ? -6.281 -4.086 11.673 1.00 97.56 242 PHE A N 1
ATOM 1890 C CA . PHE A 1 242 ? -7.166 -3.134 11.007 1.00 97.56 242 PHE A CA 1
ATOM 1891 C C . PHE A 1 242 ? -8.628 -3.585 11.037 1.00 97.56 242 PHE A C 1
ATOM 1893 O O . PHE A 1 242 ? -9.512 -2.735 11.162 1.00 97.56 242 PHE A O 1
ATOM 1900 N N . TYR A 1 243 ? -8.893 -4.895 11.006 1.00 98.19 243 TYR A N 1
ATOM 1901 C CA . TYR A 1 243 ? -10.245 -5.411 11.175 1.00 98.19 243 TYR A CA 1
ATOM 1902 C C . TYR A 1 243 ? -10.778 -5.145 12.591 1.00 98.19 243 TYR A C 1
ATOM 1904 O O . TYR A 1 243 ? -11.876 -4.618 12.756 1.00 98.19 243 TYR A O 1
ATOM 1912 N N . ALA A 1 244 ? -9.978 -5.406 13.621 1.00 98.06 244 ALA A N 1
ATOM 1913 C CA . ALA A 1 244 ? -10.328 -5.093 15.002 1.00 98.06 244 ALA A CA 1
ATOM 1914 C C . ALA A 1 244 ? -10.529 -3.590 15.238 1.00 98.06 244 ALA A C 1
ATOM 1916 O O . ALA A 1 244 ? -11.464 -3.188 15.933 1.00 98.06 244 ALA A O 1
ATOM 1917 N N . PHE A 1 245 ? -9.710 -2.747 14.604 1.00 97.19 245 PHE A N 1
ATOM 1918 C CA . PHE A 1 245 ? -9.923 -1.307 14.611 1.00 97.19 245 PHE A CA 1
ATOM 1919 C C . PHE A 1 245 ? -11.255 -0.938 13.955 1.00 97.19 245 PHE A C 1
ATOM 1921 O O . PHE A 1 245 ? -12.032 -0.211 14.568 1.00 97.19 245 PHE A O 1
ATOM 1928 N N . PHE A 1 246 ? -11.581 -1.482 12.782 1.00 96.88 246 PHE A N 1
ATOM 1929 C CA . PHE A 1 246 ? -12.894 -1.289 12.162 1.00 96.88 246 PHE A CA 1
ATOM 1930 C C . PHE A 1 246 ? -14.041 -1.696 13.101 1.00 96.88 246 PHE A C 1
ATOM 1932 O O . PHE A 1 246 ? -14.941 -0.891 13.337 1.00 96.88 246 PHE A O 1
ATOM 1939 N N . ILE A 1 247 ? -13.979 -2.890 13.700 1.00 96.69 247 ILE A N 1
ATOM 1940 C CA . ILE A 1 247 ? -14.979 -3.380 14.662 1.00 96.69 247 ILE A CA 1
ATOM 1941 C C . ILE A 1 247 ? -15.121 -2.398 15.833 1.00 96.69 247 ILE A C 1
ATOM 1943 O O . ILE A 1 247 ? -16.234 -2.061 16.231 1.00 96.69 247 ILE A O 1
ATOM 1947 N N . SER A 1 248 ? -14.007 -1.854 16.338 1.00 95.12 248 SER A N 1
ATOM 1948 C CA . SER A 1 248 ? -14.021 -0.865 17.421 1.00 95.12 248 SER A CA 1
ATOM 1949 C C . SER A 1 248 ? -14.787 0.418 17.070 1.00 95.12 248 SER A C 1
ATOM 1951 O O . SER A 1 248 ? -15.267 1.095 17.978 1.00 95.12 248 SER A O 1
ATOM 1953 N N . GLN A 1 249 ? -14.940 0.749 15.786 1.00 92.31 249 GLN A N 1
ATOM 1954 C CA . GLN A 1 249 ? -15.659 1.940 15.328 1.00 92.31 249 GLN A CA 1
ATOM 1955 C C . GLN A 1 249 ? -17.150 1.685 15.061 1.00 92.31 249 GLN A C 1
ATOM 1957 O O . GLN A 1 249 ? -17.896 2.642 14.858 1.00 92.31 249 GLN A O 1
ATOM 1962 N N . VAL A 1 250 ? -17.606 0.428 15.072 1.00 92.62 250 VAL A N 1
ATOM 1963 C CA . VAL A 1 250 ? -18.997 0.054 14.783 1.00 92.62 250 VAL A CA 1
ATOM 1964 C C . VAL A 1 250 ? -19.756 -0.187 16.098 1.00 92.62 250 VAL A C 1
ATOM 1966 O O . VAL A 1 250 ? -19.472 -1.167 16.780 1.00 92.62 250 VAL A O 1
ATOM 1969 N N . PRO A 1 251 ? -20.745 0.651 16.475 1.00 87.88 251 PRO A N 1
ATOM 1970 C CA . PRO A 1 251 ? -21.417 0.543 17.778 1.00 87.88 251 PRO A CA 1
ATOM 1971 C C . PRO A 1 251 ? -22.174 -0.768 18.013 1.00 87.88 251 PRO A C 1
ATOM 1973 O O . PRO A 1 251 ? -22.374 -1.162 19.156 1.00 87.88 251 PRO A O 1
ATOM 1976 N N . THR A 1 252 ? -22.618 -1.427 16.941 1.00 89.31 252 THR A N 1
ATOM 1977 C CA . THR A 1 252 ? -23.366 -2.690 17.008 1.00 89.31 252 THR A CA 1
ATOM 1978 C C . THR A 1 252 ? -22.472 -3.916 17.176 1.00 89.31 252 THR A C 1
ATOM 1980 O O . THR A 1 252 ? -23.001 -5.008 17.352 1.00 89.31 252 THR A O 1
ATOM 1983 N N . LEU A 1 253 ? -21.146 -3.765 17.082 1.00 89.94 253 LEU A N 1
ATOM 1984 C CA . LEU A 1 253 ? -20.186 -4.850 17.274 1.00 89.94 253 LEU A CA 1
ATOM 1985 C C . LEU A 1 253 ? -19.465 -4.693 18.619 1.00 89.94 253 LEU A C 1
ATOM 1987 O O . LEU A 1 253 ? -19.234 -3.578 19.096 1.00 89.94 253 LEU A O 1
ATOM 1991 N N . GLY A 1 254 ? -19.149 -5.823 19.251 1.00 86.56 254 GLY A N 1
ATOM 1992 C CA . GLY A 1 254 ? -18.724 -5.875 20.649 1.00 86.56 254 GLY A CA 1
ATOM 1993 C C . GLY A 1 254 ? -17.244 -6.194 20.863 1.00 86.56 254 GLY A C 1
ATOM 1994 O O . GLY A 1 254 ? -16.478 -6.430 19.930 1.00 86.56 254 GLY A O 1
ATOM 1995 N N . SER A 1 255 ? -16.846 -6.249 22.137 1.00 91.06 255 SER A N 1
ATOM 1996 C CA . SER A 1 255 ? -15.511 -6.699 22.558 1.00 91.06 255 SER A CA 1
ATOM 1997 C C . SER A 1 255 ? -15.222 -8.147 22.151 1.00 91.06 255 SER A C 1
ATOM 1999 O O . SER A 1 255 ? -14.094 -8.455 21.782 1.00 91.06 255 SER A O 1
ATOM 2001 N N . SER A 1 256 ? -16.234 -9.021 22.139 1.00 94.88 256 SER A N 1
ATOM 2002 C CA . SER A 1 256 ? -16.101 -10.415 21.695 1.00 94.88 256 SER A CA 1
ATOM 2003 C C . SER A 1 256 ? -15.701 -10.537 20.223 1.00 94.88 256 SER A C 1
ATOM 2005 O O . SER A 1 256 ? -14.915 -11.418 19.883 1.00 94.88 256 SER A O 1
ATOM 2007 N N . ASP A 1 257 ? -16.199 -9.653 19.350 1.00 95.62 257 ASP A N 1
ATOM 2008 C CA . ASP A 1 257 ? -15.824 -9.639 17.930 1.00 95.62 257 ASP A CA 1
ATOM 2009 C C . ASP A 1 257 ? -14.360 -9.211 17.757 1.00 95.62 257 ASP A C 1
ATOM 2011 O O . ASP A 1 257 ? -13.611 -9.814 16.989 1.00 95.62 257 ASP A O 1
ATOM 2015 N N . ILE A 1 258 ? -13.928 -8.199 18.520 1.00 96.44 258 ILE A N 1
ATOM 2016 C CA . ILE A 1 258 ? -12.531 -7.740 18.551 1.00 96.44 258 ILE A CA 1
ATOM 2017 C C . ILE A 1 258 ? -11.615 -8.879 19.012 1.00 96.44 258 ILE A C 1
ATOM 2019 O O . ILE A 1 258 ? -10.633 -9.194 18.336 1.00 96.44 258 ILE A O 1
ATOM 2023 N N . GLN A 1 259 ? -11.971 -9.531 20.122 1.00 96.31 259 GLN A N 1
ATOM 2024 C CA . GLN A 1 259 ? -11.223 -10.655 20.682 1.00 96.31 259 GLN A CA 1
ATOM 2025 C C . GLN A 1 259 ? -11.122 -11.821 19.702 1.00 96.31 259 GLN A C 1
ATOM 2027 O O . GLN A 1 259 ? -10.035 -12.359 19.506 1.00 96.31 259 GLN A O 1
ATOM 2032 N N . ALA A 1 260 ? -12.219 -12.191 19.036 1.00 96.00 260 ALA A N 1
ATOM 2033 C CA . ALA A 1 260 ? -12.220 -13.276 18.057 1.00 96.00 260 ALA A CA 1
ATOM 2034 C C . ALA A 1 260 ? -11.207 -13.040 16.921 1.00 96.00 260 ALA A C 1
ATOM 2036 O O . ALA A 1 260 ? -10.562 -13.981 16.454 1.00 96.00 260 ALA A O 1
ATOM 2037 N N . VAL A 1 261 ? -11.031 -11.785 16.501 1.00 97.06 261 VAL A N 1
ATOM 2038 C CA . VAL A 1 261 ? -10.107 -11.418 15.423 1.00 97.06 261 VAL A CA 1
ATOM 2039 C C . VAL A 1 261 ? -8.660 -11.307 15.909 1.00 97.06 261 VAL A C 1
ATOM 2041 O O . VAL A 1 261 ? -7.755 -11.795 15.222 1.00 97.06 261 VAL A O 1
ATOM 2044 N N . LEU A 1 262 ? -8.429 -10.677 17.068 1.00 96.88 262 LEU A N 1
ATOM 2045 C CA . LEU A 1 262 ? -7.084 -10.374 17.574 1.00 96.88 262 LEU A CA 1
ATOM 2046 C C . LEU A 1 262 ? -6.438 -11.484 18.384 1.00 96.88 262 LEU A C 1
ATOM 2048 O O . LEU A 1 262 ? -5.213 -11.502 18.459 1.00 96.88 262 LEU A O 1
ATOM 2052 N N . ARG A 1 263 ? -7.208 -12.411 18.957 1.00 97.00 263 ARG A N 1
ATOM 2053 C CA . ARG A 1 263 ? -6.667 -13.454 19.834 1.00 97.00 263 ARG A CA 1
ATOM 2054 C C . ARG A 1 263 ? -5.451 -14.189 19.267 1.00 97.00 263 ARG A C 1
ATOM 2056 O O . ARG A 1 263 ? -4.490 -14.353 20.020 1.00 97.00 263 ARG A O 1
ATOM 2063 N N . PRO A 1 264 ? -5.408 -14.586 17.981 1.00 96.19 264 PRO A N 1
ATOM 2064 C CA . PRO A 1 264 ? -4.211 -15.212 17.422 1.00 96.19 264 PRO A CA 1
ATOM 2065 C C . PRO A 1 264 ? -2.955 -14.344 17.562 1.00 96.19 264 PRO A C 1
ATOM 2067 O O . PRO A 1 264 ? -1.910 -14.863 17.932 1.00 96.19 264 PRO A O 1
ATOM 2070 N N . VAL A 1 265 ? -3.070 -13.021 17.395 1.00 96.56 265 VAL A N 1
ATOM 2071 C CA . VAL A 1 265 ? -1.937 -12.080 17.435 1.00 96.56 265 VAL A CA 1
ATOM 2072 C C . VAL A 1 265 ? -1.196 -12.103 18.774 1.00 96.56 265 VAL A C 1
ATOM 2074 O O . VAL A 1 265 ? 0.016 -11.907 18.799 1.00 96.56 265 VAL A O 1
ATOM 2077 N N . TYR A 1 266 ? -1.903 -12.349 19.880 1.00 95.31 266 TYR A N 1
ATOM 2078 C CA . TYR A 1 266 ? -1.322 -12.344 21.225 1.00 95.31 266 TYR A CA 1
ATOM 2079 C C . TYR A 1 266 ? -1.269 -13.716 21.912 1.00 95.31 266 TYR A C 1
ATOM 2081 O O . TYR A 1 266 ? -0.809 -13.804 23.048 1.00 95.31 266 TYR A O 1
ATOM 2089 N N . THR A 1 267 ? -1.723 -14.790 21.255 1.00 96.06 267 THR A N 1
ATOM 2090 C CA . THR A 1 267 ? -1.679 -16.155 21.819 1.00 96.06 267 THR A CA 1
ATOM 2091 C C . THR A 1 267 ? -0.900 -17.157 20.975 1.00 96.06 267 THR A C 1
ATOM 2093 O O . THR A 1 267 ? -0.397 -18.131 21.531 1.00 96.06 267 THR A O 1
ATOM 2096 N N . ASP A 1 268 ? -0.779 -16.942 19.664 1.00 96.06 268 ASP A N 1
ATOM 2097 C CA . ASP A 1 268 ? -0.063 -17.851 18.773 1.00 96.06 268 ASP A CA 1
ATOM 2098 C C . ASP A 1 268 ? 1.431 -17.465 18.699 1.00 96.06 268 ASP A C 1
ATOM 2100 O O . ASP A 1 268 ? 1.757 -16.327 18.332 1.00 96.06 268 ASP A O 1
ATOM 2104 N N . PRO A 1 269 ? 2.361 -18.394 19.007 1.00 95.31 269 PRO A N 1
ATOM 2105 C CA . PRO A 1 269 ? 3.799 -18.172 18.874 1.00 95.31 269 PRO A CA 1
ATOM 2106 C C . PRO A 1 269 ? 4.247 -17.675 17.492 1.00 95.31 269 PRO A C 1
ATOM 2108 O O . PRO A 1 269 ? 5.278 -17.011 17.401 1.00 95.31 269 PRO A O 1
ATOM 2111 N N . ALA A 1 270 ? 3.480 -17.938 16.429 1.00 94.44 270 ALA A N 1
ATOM 2112 C CA . ALA A 1 270 ? 3.750 -17.443 15.080 1.00 94.44 270 ALA A CA 1
ATOM 2113 C C . ALA A 1 270 ? 3.838 -15.909 14.976 1.00 94.44 270 ALA A C 1
ATOM 2115 O O . ALA A 1 270 ? 4.471 -15.395 14.054 1.00 94.44 270 ALA A O 1
ATOM 2116 N N . TYR A 1 271 ? 3.217 -15.165 15.898 1.00 95.94 271 TYR A N 1
ATOM 2117 C CA . TYR A 1 271 ? 3.272 -13.700 15.898 1.00 95.94 271 TYR A CA 1
ATOM 2118 C C . TYR A 1 271 ? 4.462 -13.129 16.668 1.00 95.94 271 TYR A C 1
ATOM 2120 O O . TYR A 1 271 ? 4.729 -11.927 16.556 1.00 95.94 271 TYR A O 1
ATOM 2128 N N . VAL A 1 272 ? 5.211 -13.946 17.414 1.00 93.56 272 VAL A N 1
ATOM 2129 C CA . VAL A 1 272 ? 6.400 -13.483 18.138 1.00 93.56 272 VAL A CA 1
ATOM 2130 C C . VAL A 1 272 ? 7.437 -12.982 17.132 1.00 93.56 272 VAL A C 1
ATOM 2132 O O . VAL A 1 272 ? 7.889 -13.718 16.262 1.00 93.56 272 VAL A O 1
ATOM 2135 N N . GLY A 1 273 ? 7.798 -11.699 17.230 1.00 89.75 273 GLY A N 1
ATOM 2136 C CA . GLY A 1 273 ? 8.718 -11.051 16.286 1.00 89.75 273 GLY A CA 1
ATOM 2137 C C . GLY A 1 273 ? 8.126 -10.772 14.898 1.00 89.75 273 GLY A C 1
ATOM 2138 O O . GLY A 1 273 ? 8.854 -10.341 14.006 1.00 89.75 273 GLY A O 1
ATOM 2139 N N . SER A 1 274 ? 6.824 -10.994 14.699 1.00 94.62 274 SER A N 1
ATOM 2140 C CA . SER A 1 274 ? 6.155 -10.668 13.437 1.00 94.62 274 SER A CA 1
ATOM 2141 C C . SER A 1 274 ? 6.116 -9.151 13.185 1.00 94.62 274 SER A C 1
ATOM 2143 O O . SER A 1 274 ? 6.130 -8.359 14.138 1.00 94.62 274 SER A O 1
ATOM 2145 N N . PRO A 1 275 ? 5.983 -8.714 11.917 1.00 93.25 275 PRO A N 1
ATOM 2146 C CA . PRO A 1 275 ? 5.925 -7.294 11.573 1.00 93.25 275 PRO A CA 1
ATOM 2147 C C . PRO A 1 275 ? 4.847 -6.501 12.324 1.00 93.25 275 PRO A C 1
ATOM 2149 O O . PRO A 1 275 ? 5.088 -5.349 12.686 1.00 93.25 275 PRO A O 1
ATOM 2152 N N . VAL A 1 276 ? 3.679 -7.100 12.602 1.00 96.00 276 VAL A N 1
ATOM 2153 C CA . VAL A 1 276 ? 2.610 -6.416 13.351 1.00 96.00 276 VAL A CA 1
ATOM 2154 C C . VAL A 1 276 ? 3.001 -6.178 14.815 1.00 96.00 276 VAL A C 1
ATOM 2156 O O . VAL A 1 276 ? 2.688 -5.130 15.375 1.00 96.00 276 VAL A O 1
ATOM 2159 N N . VAL A 1 277 ? 3.738 -7.106 15.434 1.00 96.62 277 VAL A N 1
ATOM 2160 C CA . VAL A 1 277 ? 4.194 -6.957 16.823 1.00 96.62 277 VAL A CA 1
ATOM 2161 C C . VAL A 1 277 ? 5.296 -5.907 16.908 1.00 96.62 277 VAL A C 1
ATOM 2163 O O . VAL A 1 277 ? 5.235 -5.032 17.771 1.00 96.62 277 VAL A O 1
ATOM 2166 N N . THR A 1 278 ? 6.248 -5.908 15.970 1.00 95.19 278 THR A N 1
ATOM 2167 C CA . THR A 1 278 ? 7.246 -4.830 15.857 1.00 95.19 278 THR A CA 1
ATOM 2168 C C . THR A 1 278 ? 6.581 -3.470 15.642 1.00 95.19 278 THR A C 1
ATOM 2170 O O . THR A 1 278 ? 6.982 -2.483 16.259 1.00 95.19 278 THR A O 1
ATOM 2173 N N . PHE A 1 279 ? 5.532 -3.416 14.817 1.00 95.31 279 PHE A N 1
ATOM 2174 C CA . PHE A 1 279 ? 4.718 -2.218 14.638 1.00 95.31 279 PHE A CA 1
ATOM 2175 C C . PHE A 1 279 ? 4.104 -1.747 15.963 1.00 95.31 279 PHE A C 1
ATOM 2177 O O . PHE A 1 279 ? 4.300 -0.592 16.337 1.00 95.31 279 PHE A O 1
ATOM 2184 N N . PHE A 1 280 ? 3.452 -2.626 16.731 1.00 97.38 280 PHE A N 1
ATOM 2185 C CA . PHE A 1 280 ? 2.903 -2.253 18.038 1.00 97.38 280 PHE A CA 1
ATOM 2186 C C . PHE A 1 280 ? 3.974 -1.765 19.019 1.00 97.38 280 PHE A C 1
ATOM 2188 O O . PHE A 1 280 ? 3.746 -0.785 19.725 1.00 97.38 280 PHE A O 1
ATOM 2195 N N . MET A 1 281 ? 5.155 -2.391 19.052 1.00 96.44 281 MET A N 1
ATOM 2196 C CA . MET A 1 281 ? 6.274 -1.936 19.889 1.00 96.44 281 MET A CA 1
ATOM 2197 C C . MET A 1 281 ? 6.731 -0.515 19.534 1.00 96.44 281 MET A C 1
ATOM 2199 O O . MET A 1 281 ? 7.075 0.260 20.427 1.00 96.44 281 MET A O 1
ATOM 2203 N N . GLY A 1 282 ? 6.735 -0.167 18.243 1.00 93.94 282 GLY A N 1
ATOM 2204 C CA . GLY A 1 282 ? 7.085 1.171 17.763 1.00 93.94 282 GLY A CA 1
ATOM 2205 C C . GLY A 1 282 ? 5.998 2.216 18.027 1.00 93.94 282 GLY A C 1
ATOM 2206 O O . GLY A 1 282 ? 6.302 3.351 18.402 1.00 93.94 282 GLY A O 1
ATOM 2207 N N . GLU A 1 283 ? 4.725 1.837 17.896 1.00 95.69 283 GLU A N 1
ATOM 2208 C CA . GLU A 1 283 ? 3.597 2.769 18.003 1.00 95.69 283 GLU A CA 1
ATOM 2209 C C . GLU A 1 283 ? 3.314 3.290 19.411 1.00 95.69 283 GLU A C 1
ATOM 2211 O O . GLU A 1 283 ? 2.611 4.293 19.545 1.00 95.69 283 GLU A O 1
ATOM 2216 N N . LYS A 1 284 ? 3.923 2.730 20.462 1.00 93.50 284 LYS A N 1
ATOM 2217 C CA . LYS A 1 284 ? 3.881 3.364 21.793 1.00 93.50 284 LYS A CA 1
ATOM 2218 C C . LYS A 1 284 ? 4.452 4.790 21.770 1.00 93.50 284 LYS A C 1
ATOM 2220 O O . LYS A 1 284 ? 3.981 5.669 22.490 1.00 93.50 284 LYS A O 1
ATOM 2225 N N . ASN A 1 285 ? 5.409 5.035 20.871 1.00 92.38 285 ASN A N 1
ATOM 2226 C CA . ASN A 1 285 ? 6.010 6.343 20.607 1.00 92.38 285 ASN A CA 1
ATOM 2227 C C . ASN A 1 285 ? 5.296 7.106 19.476 1.00 92.38 285 ASN A C 1
ATOM 2229 O O . ASN A 1 285 ? 5.792 8.129 19.013 1.00 92.38 285 ASN A O 1
ATOM 2233 N N . ASN A 1 286 ? 4.145 6.608 19.013 1.00 91.12 286 ASN A N 1
ATOM 2234 C CA . ASN A 1 286 ? 3.338 7.183 17.939 1.00 91.12 286 ASN A CA 1
ATOM 2235 C C . ASN A 1 286 ? 4.100 7.382 16.612 1.00 91.12 286 ASN A C 1
ATOM 2237 O O . ASN A 1 286 ? 3.862 8.357 15.895 1.00 91.12 286 ASN A O 1
ATOM 2241 N N . ALA A 1 287 ? 5.026 6.472 16.290 1.00 87.31 287 ALA A N 1
ATOM 2242 C CA . ALA A 1 287 ? 5.949 6.598 15.160 1.00 87.31 287 ALA A CA 1
ATOM 2243 C C . ALA A 1 287 ? 5.238 6.776 13.801 1.00 87.31 287 ALA A C 1
ATOM 2245 O O . ALA A 1 287 ? 5.684 7.560 12.962 1.00 87.31 287 ALA A O 1
ATOM 2246 N N . LEU A 1 288 ? 4.111 6.094 13.599 1.00 86.12 288 LEU A N 1
ATOM 2247 C CA . LEU A 1 288 ? 3.279 6.126 12.393 1.00 86.12 288 LEU A CA 1
ATOM 2248 C C . LEU A 1 288 ? 1.892 6.722 12.658 1.00 86.12 288 LEU A C 1
ATOM 2250 O O . LEU A 1 288 ? 0.980 6.566 11.841 1.00 86.12 288 LEU A O 1
ATOM 2254 N N . ARG A 1 289 ? 1.735 7.443 13.775 1.00 89.94 289 ARG A N 1
ATOM 2255 C CA . ARG A 1 289 ? 0.492 8.125 14.161 1.00 89.94 289 ARG A CA 1
ATOM 2256 C C . ARG A 1 289 ? -0.700 7.175 14.355 1.00 89.94 289 ARG A C 1
ATOM 2258 O O . ARG A 1 289 ? -1.838 7.563 14.104 1.00 89.94 289 ARG A O 1
ATOM 2265 N N . GLN A 1 290 ? -0.458 5.934 14.782 1.00 93.81 290 GLN A N 1
ATOM 2266 C CA . GLN A 1 290 ? -1.496 4.926 15.028 1.00 93.81 290 GLN A CA 1
ATOM 2267 C C . GLN A 1 290 ? -1.764 4.685 16.518 1.00 93.81 290 GLN A C 1
ATOM 2269 O O . GLN A 1 290 ? -2.663 3.906 16.838 1.00 93.81 290 GLN A O 1
ATOM 2274 N N . LYS A 1 291 ? -1.061 5.370 17.435 1.00 94.88 291 LYS A N 1
ATOM 2275 C CA . LYS A 1 291 ? -1.220 5.176 18.887 1.00 94.88 291 LYS A CA 1
ATOM 2276 C C . LYS A 1 291 ? -2.676 5.297 19.338 1.00 94.88 291 LYS A C 1
ATOM 2278 O O . LYS A 1 291 ? -3.174 4.415 20.024 1.00 94.88 291 LYS A O 1
ATOM 2283 N N . ALA A 1 292 ? -3.385 6.334 18.885 1.00 94.25 292 ALA A N 1
ATOM 2284 C CA . ALA A 1 292 ? -4.791 6.547 19.236 1.00 94.25 292 ALA A CA 1
ATOM 2285 C C . ALA A 1 292 ? -5.704 5.389 18.788 1.00 94.25 292 ALA A C 1
ATOM 2287 O O . ALA A 1 292 ? -6.600 4.986 19.528 1.00 94.25 292 ALA A O 1
ATOM 2288 N N . ASN A 1 293 ? -5.449 4.817 17.607 1.00 95.12 293 ASN A N 1
ATOM 2289 C CA . ASN A 1 293 ? -6.218 3.691 17.076 1.00 95.12 293 ASN A CA 1
ATOM 2290 C C . ASN A 1 293 ? -5.956 2.412 17.883 1.00 95.12 293 ASN A C 1
ATOM 2292 O O . ASN A 1 293 ? -6.901 1.717 18.252 1.00 95.12 293 ASN A O 1
ATOM 2296 N N . ILE A 1 294 ? -4.692 2.142 18.223 1.00 97.19 294 ILE A N 1
ATOM 2297 C CA . ILE A 1 294 ? -4.305 1.003 19.068 1.00 97.19 294 ILE A CA 1
ATOM 2298 C C . ILE A 1 294 ? -4.938 1.133 20.455 1.00 97.19 294 ILE A C 1
ATOM 2300 O O . ILE A 1 294 ? -5.560 0.185 20.935 1.00 97.19 294 ILE A O 1
ATOM 2304 N N . THR A 1 295 ? -4.849 2.313 21.073 1.00 96.44 295 THR A N 1
ATOM 2305 C CA . THR A 1 295 ? -5.456 2.590 22.379 1.00 96.44 295 THR A CA 1
ATOM 2306 C C . THR A 1 295 ? -6.976 2.414 22.341 1.00 96.44 295 THR A C 1
ATOM 2308 O O . THR A 1 295 ? -7.535 1.821 23.262 1.00 96.44 295 THR A O 1
ATOM 2311 N N . ALA A 1 296 ? -7.656 2.844 21.271 1.00 94.50 296 ALA A N 1
ATOM 2312 C CA . ALA A 1 296 ? -9.101 2.651 21.119 1.00 94.50 296 ALA A CA 1
ATOM 2313 C C . ALA A 1 296 ? -9.505 1.166 21.076 1.00 94.50 296 ALA A C 1
ATOM 2315 O O . ALA A 1 296 ? -10.528 0.789 21.651 1.00 94.50 296 ALA A O 1
ATOM 2316 N N . VAL A 1 297 ? -8.697 0.313 20.439 1.00 96.94 297 VAL A N 1
ATOM 2317 C CA . VAL A 1 297 ? -8.917 -1.142 20.422 1.00 96.94 297 VAL A CA 1
ATOM 2318 C C . VAL A 1 297 ? -8.618 -1.756 21.792 1.00 96.94 297 VAL A C 1
ATOM 2320 O O . VAL A 1 297 ? -9.441 -2.496 22.326 1.00 96.94 297 VAL A O 1
ATOM 2323 N N . ALA A 1 298 ? -7.493 -1.394 22.413 1.00 97.00 298 ALA A N 1
ATOM 2324 C CA . ALA A 1 298 ? -7.085 -1.887 23.732 1.00 97.00 298 ALA A CA 1
ATOM 2325 C C . ALA A 1 298 ? -8.052 -1.487 24.863 1.00 97.00 298 ALA A C 1
ATOM 2327 O O . ALA A 1 298 ? -8.184 -2.195 25.856 1.00 97.00 298 ALA A O 1
ATOM 2328 N N . GLN A 1 299 ? -8.771 -0.371 24.722 1.00 94.62 299 GLN A N 1
ATOM 2329 C CA . GLN A 1 299 ? -9.837 0.011 25.656 1.00 94.62 299 GLN A CA 1
ATOM 2330 C C . GLN A 1 299 ? -11.061 -0.918 25.584 1.00 94.62 299 GLN A C 1
ATOM 2332 O O . GLN A 1 299 ? -11.838 -0.958 26.536 1.00 94.62 299 GLN A O 1
ATOM 2337 N N . LYS A 1 300 ? -11.242 -1.656 24.481 1.00 95.12 300 LYS A N 1
ATOM 2338 C CA . LYS A 1 300 ? -12.357 -2.595 24.281 1.00 95.12 300 LYS A CA 1
ATOM 2339 C C . LYS A 1 300 ? -11.970 -4.064 24.470 1.00 95.12 300 LYS A C 1
ATOM 2341 O O . LYS A 1 300 ? -12.858 -4.873 24.720 1.00 95.12 300 LYS A O 1
ATOM 2346 N N . ASP A 1 301 ? -10.687 -4.404 24.364 1.00 96.50 301 ASP A N 1
ATOM 2347 C CA . ASP A 1 301 ? -10.159 -5.755 24.582 1.00 96.50 301 ASP A CA 1
ATOM 2348 C C . ASP A 1 301 ? -9.042 -5.742 25.640 1.00 96.50 301 ASP A C 1
ATOM 2350 O O . ASP A 1 301 ? -7.910 -5.321 25.381 1.00 96.50 301 ASP A O 1
ATOM 2354 N N . ALA A 1 302 ? -9.376 -6.215 26.845 1.00 96.12 302 ALA A N 1
ATOM 2355 C CA . ALA A 1 302 ? -8.462 -6.247 27.983 1.00 96.12 302 ALA A CA 1
ATOM 2356 C C . ALA A 1 302 ? -7.270 -7.195 27.771 1.00 96.12 302 ALA A C 1
ATOM 2358 O O . ALA A 1 302 ? -6.177 -6.894 28.253 1.00 96.12 302 ALA A O 1
ATOM 2359 N N . ASP A 1 303 ? -7.446 -8.286 27.021 1.00 96.94 303 ASP A N 1
ATOM 2360 C CA . ASP A 1 303 ? -6.372 -9.246 26.749 1.00 96.94 303 ASP A CA 1
ATOM 2361 C C . ASP A 1 303 ? -5.370 -8.653 25.758 1.00 96.94 303 ASP A C 1
ATOM 2363 O O . ASP A 1 303 ? -4.156 -8.735 25.961 1.00 96.94 303 ASP A O 1
ATOM 2367 N N . PHE A 1 304 ? -5.864 -7.943 24.738 1.00 97.81 304 PHE A N 1
ATOM 2368 C CA . PHE A 1 304 ? -5.002 -7.177 23.842 1.00 97.81 304 PHE A CA 1
ATOM 2369 C C . PHE A 1 304 ? -4.243 -6.072 24.590 1.00 97.81 304 PHE A C 1
ATOM 2371 O O . PHE A 1 304 ? -3.040 -5.905 24.387 1.00 97.81 304 PHE A O 1
ATOM 2378 N N . LYS A 1 305 ? -4.902 -5.350 25.508 1.00 97.94 305 LYS A N 1
ATOM 2379 C CA . LYS A 1 305 ? -4.229 -4.368 26.373 1.00 97.94 305 LYS A CA 1
ATOM 2380 C C . LYS A 1 305 ? -3.125 -5.012 27.216 1.00 97.94 305 LYS A C 1
ATOM 2382 O O . LYS A 1 305 ? -2.019 -4.475 27.273 1.00 97.94 305 LYS A O 1
ATOM 2387 N N . ALA A 1 306 ? -3.405 -6.154 27.847 1.00 97.94 306 ALA A N 1
ATOM 2388 C CA . ALA A 1 306 ? -2.423 -6.890 28.638 1.00 97.94 306 ALA A CA 1
ATOM 2389 C C . ALA A 1 306 ? -1.225 -7.315 27.778 1.00 97.94 306 ALA A C 1
ATOM 2391 O O . ALA A 1 306 ? -0.079 -7.099 28.171 1.00 97.94 306 ALA A O 1
ATOM 2392 N N . PHE A 1 307 ? -1.476 -7.819 26.568 1.00 97.94 307 PHE A N 1
ATOM 2393 C CA . PHE A 1 307 ? -0.434 -8.138 25.599 1.00 97.94 307 PHE A CA 1
ATOM 2394 C C . PHE A 1 307 ? 0.438 -6.926 25.245 1.00 97.94 307 PHE A C 1
ATOM 2396 O O . PHE A 1 307 ? 1.663 -7.024 25.324 1.00 97.94 307 PHE A O 1
ATOM 2403 N N . LEU A 1 308 ? -0.155 -5.769 24.925 1.00 98.25 308 LEU A N 1
ATOM 2404 C CA . LEU A 1 308 ? 0.602 -4.544 24.634 1.00 98.25 308 LEU A CA 1
ATOM 2405 C C . LEU A 1 308 ? 1.548 -4.170 25.788 1.00 98.25 308 LEU A C 1
ATOM 2407 O O . LEU A 1 308 ? 2.689 -3.763 25.554 1.00 98.25 308 LEU A O 1
ATOM 2411 N N . MET A 1 309 ? 1.114 -4.357 27.039 1.00 98.12 309 MET A N 1
ATOM 2412 C CA . MET A 1 309 ? 1.959 -4.113 28.211 1.00 98.12 309 MET A CA 1
ATOM 2413 C C . MET A 1 309 ? 3.161 -5.068 28.280 1.00 98.12 309 MET A C 1
ATOM 2415 O O . MET A 1 309 ? 4.253 -4.640 28.651 1.00 98.12 309 MET A O 1
ATOM 2419 N N . THR A 1 310 ? 3.017 -6.328 27.848 1.00 97.50 310 THR A N 1
ATOM 2420 C CA . THR A 1 310 ? 4.152 -7.275 27.780 1.00 97.50 310 THR A CA 1
ATOM 2421 C C . THR A 1 310 ? 5.224 -6.863 26.770 1.00 97.50 310 THR A C 1
ATOM 2423 O O . THR A 1 310 ? 6.396 -7.180 26.955 1.00 97.50 310 THR A O 1
ATOM 2426 N N . ILE A 1 311 ? 4.847 -6.107 25.734 1.00 96.56 311 ILE A N 1
ATOM 2427 C CA . ILE A 1 311 ? 5.761 -5.600 24.698 1.00 96.56 311 ILE A CA 1
ATOM 2428 C C . ILE A 1 311 ? 6.164 -4.132 24.929 1.00 96.56 311 ILE A C 1
ATOM 2430 O O . ILE A 1 311 ? 6.669 -3.454 24.031 1.00 96.56 311 ILE A O 1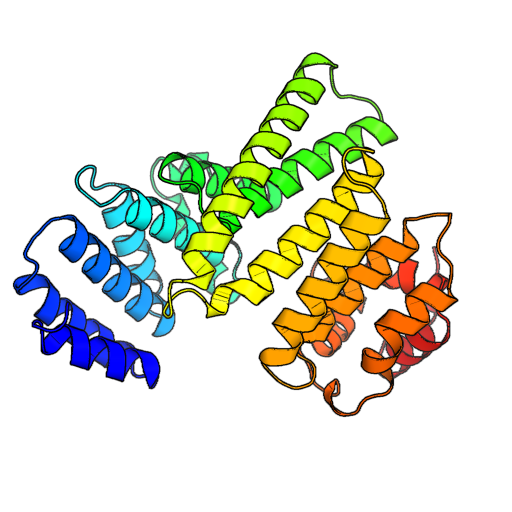
ATOM 2434 N N . GLY A 1 312 ? 5.983 -3.641 26.160 1.00 96.44 312 GLY A N 1
ATOM 2435 C CA . GLY A 1 312 ? 6.570 -2.393 26.642 1.00 96.44 312 GLY A CA 1
ATOM 2436 C C . GLY A 1 312 ? 5.688 -1.150 26.538 1.00 96.44 312 GLY A C 1
ATOM 2437 O O . GLY A 1 312 ? 6.240 -0.047 26.606 1.00 96.44 312 GLY A O 1
ATOM 2438 N N . TRP A 1 313 ? 4.372 -1.309 26.361 1.00 98.00 313 TRP A N 1
ATOM 2439 C CA . TRP A 1 313 ? 3.390 -0.257 26.659 1.00 98.00 313 TRP A CA 1
ATOM 2440 C C . TRP A 1 313 ? 3.152 -0.160 28.173 1.00 98.00 313 TRP A C 1
ATOM 2442 O O . TRP A 1 313 ? 3.394 -1.102 28.925 1.00 98.00 313 TRP A O 1
ATOM 2452 N N . THR A 1 314 ? 2.651 0.980 28.632 1.00 97.06 314 THR A N 1
ATOM 2453 C CA . THR A 1 314 ? 2.408 1.291 30.046 1.00 97.06 314 THR A CA 1
ATOM 2454 C C . THR A 1 314 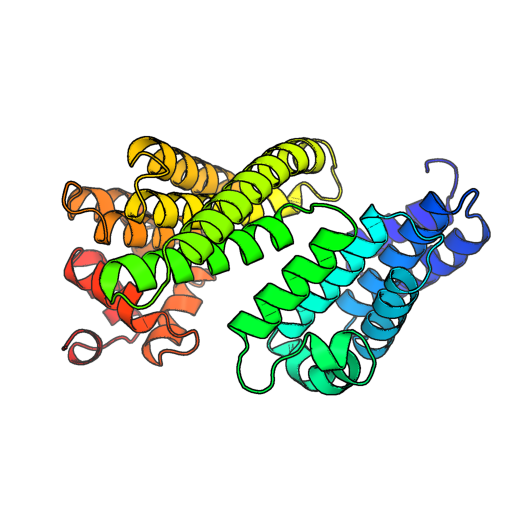? 0.965 1.731 30.276 1.00 97.06 314 THR A C 1
ATOM 2456 O O . THR A 1 314 ? 0.255 2.065 29.332 1.00 97.06 314 THR A O 1
ATOM 2459 N N . GLY A 1 315 ? 0.516 1.763 31.537 1.00 93.94 315 GLY A N 1
ATOM 2460 C CA . GLY A 1 315 ? -0.823 2.259 31.888 1.00 93.94 315 GLY A CA 1
ATOM 2461 C C . GLY A 1 315 ? -1.103 3.667 31.347 1.00 93.94 315 GLY A C 1
ATOM 2462 O O . GLY A 1 315 ? -2.168 3.889 30.772 1.00 93.94 315 GLY A O 1
ATOM 2463 N N . ALA A 1 316 ? -0.102 4.551 31.423 1.00 94.06 316 ALA A N 1
ATOM 2464 C CA . ALA A 1 316 ? -0.166 5.930 30.943 1.00 94.06 316 ALA A CA 1
ATOM 2465 C C . ALA A 1 316 ? -0.416 6.040 29.428 1.00 94.06 316 ALA A C 1
ATOM 2467 O O . ALA A 1 316 ? -0.998 7.015 28.967 1.00 94.06 316 ALA A O 1
ATOM 2468 N N . ASP A 1 317 ? -0.043 5.029 28.634 1.00 93.69 317 ASP A N 1
ATOM 2469 C CA . ASP A 1 317 ? -0.300 5.029 27.188 1.00 93.69 317 ASP A CA 1
ATOM 2470 C C . ASP A 1 317 ? -1.792 4.871 26.834 1.00 93.69 317 ASP A C 1
ATOM 2472 O O . ASP A 1 317 ? -2.184 5.078 25.680 1.00 93.69 317 ASP A O 1
ATOM 2476 N N . PHE A 1 318 ? -2.623 4.496 27.813 1.00 94.44 318 PHE A N 1
ATOM 2477 C CA . PHE A 1 318 ? -4.061 4.268 27.652 1.00 94.44 318 PHE A CA 1
ATOM 2478 C C . PHE A 1 318 ? -4.937 5.324 28.338 1.00 94.44 318 PHE A C 1
ATOM 2480 O O . PHE A 1 318 ? -6.167 5.248 28.230 1.00 94.44 318 PHE A O 1
ATOM 2487 N N . GLU A 1 319 ? -4.320 6.269 29.047 1.00 87.00 319 GLU A N 1
ATOM 2488 C CA . GLU A 1 319 ? -4.986 7.413 29.668 1.00 87.00 319 GLU A CA 1
ATOM 2489 C C . GLU A 1 319 ? -5.314 8.461 28.586 1.00 87.00 319 GLU A C 1
ATOM 2491 O O . GLU A 1 319 ? -4.601 8.576 27.587 1.00 87.00 319 GLU A O 1
ATOM 2496 N N . ARG A 1 320 ? -6.458 9.145 28.724 1.00 60.84 320 ARG A N 1
ATOM 2497 C CA . ARG A 1 320 ? -6.942 10.151 27.760 1.00 60.84 320 ARG A CA 1
ATOM 2498 C C . ARG A 1 320 ? -6.421 11.538 28.088 1.00 60.84 320 ARG A C 1
ATOM 2500 O O . ARG A 1 320 ? -6.447 11.878 29.289 1.00 60.84 320 ARG A O 1
#

Radius of gyration: 21.25 Å; Cα contacts (8 Å, |Δi|>4): 418; chains: 1; bounding box: 47×40×63 Å

Sequence (320 aa):
MNENTAYAEAESFFASGQYGQAKIKYLEALLDARDPIQESQIEFKIALSAEKSGDYPDAITRYKMIIGKATSYRFTRAASAQQLMLMVMEPAAQRYLPLISADAPYSEIVVAGDREMTKKNMAEYASSFYPLALPELIAATWYGQQLLTAVREGGMSTSTALQYGEKIRQKVENVEKDIVRIQNDPNERRLIPDVMNRKAILYGLLTGLRQVSIDNARAAFETAIQMNAVNGPGQDGFSRYFYAFFISQVPTLGSSDIQAVLRPVYTDPAYVGSPVVTFFMGEKNNALRQKANITAVAQKDADFKAFLMTIGWTGADFER

Solvent-accessible surface area (backbone atoms only — not comparable to full-atom values): 16455 Å² total; per-residue (Å²): 118,98,83,44,66,40,42,55,52,13,52,53,28,44,76,71,68,40,19,68,60,13,28,54,25,24,58,59,31,46,78,70,43,87,44,55,54,54,35,33,51,36,52,49,52,31,20,51,18,27,42,76,59,66,41,47,72,62,15,53,52,44,29,51,49,45,52,68,38,83,76,36,34,44,60,51,26,12,50,30,35,44,50,53,42,51,37,69,70,32,78,91,41,47,86,46,42,66,74,62,34,71,47,86,68,34,47,75,39,51,43,88,96,34,65,67,59,18,52,32,42,32,17,49,56,13,38,71,54,29,62,44,37,63,33,28,48,49,32,26,38,52,41,51,49,56,47,52,48,26,73,74,73,48,92,64,55,71,69,60,49,52,54,39,53,50,50,32,53,56,26,51,57,37,26,59,58,31,48,60,50,33,72,74,30,85,89,45,37,82,47,49,33,59,48,35,34,50,49,15,54,39,34,46,54,31,34,81,69,69,77,34,54,70,65,60,19,50,54,32,28,53,50,12,26,58,49,20,43,74,79,34,77,38,55,22,39,55,34,28,49,55,42,27,41,45,41,66,72,38,88,94,50,56,45,66,60,31,42,71,51,40,47,55,63,77,70,39,74,55,24,68,86,20,71,47,51,54,46,56,52,46,22,75,75,37,75,82,72,46,34,70,56,53,36,57,34,31,76,55,27,66,67,58,36,52,46,45,40,77,60,72,44,56,77,73,72,66,61,130

Secondary structure (DSSP, 8-state):
-TT-HHHHHHHHHHHTT-HHHHHHHHHHHHTT--SHHHHHHHHHHHHHHHHHTT-HHHHHHHHHHHHH-TTS-HHHHHHHHHHHHHHHH-GGGGGGHHHHHSSTTHHHHS-TT-HHHHHHHHHHHHHHHS--HHHHHHHHHHHHHHHHHHHHH----HHHHHHHHHHHHHHHHHHHHHHHHHHH-TTTGGGHHHHHHHHHHHHHHHHHTTSS-HHHHHHHHHHHHHHHHTT-TTTTHHHHHHHHHHHHH-TTS-HHHHHHHHHHHHH-GGGTT-HHHHHHHHHTTTTTS-HHHHHHHHTT-HHHHHHHHHTT--GGGG--